Protein AF-A0A5B2W302-F1 (afdb_monomer)

Solvent-accessible surface area (backbone atoms only — not comparable to full-atom values): 13821 Å² total; per-residue (Å²): 139,86,84,89,84,84,89,88,86,90,87,86,84,90,83,90,77,84,81,78,78,81,75,81,81,75,77,77,82,76,81,75,76,74,79,78,53,68,41,64,50,62,39,47,52,30,38,32,58,54,94,89,39,56,34,22,42,33,27,83,43,50,56,84,49,41,34,32,34,31,37,32,44,41,38,44,74,44,56,30,41,38,37,44,44,84,53,99,75,22,34,38,37,42,36,34,42,80,81,84,54,86,86,29,26,35,40,45,32,43,27,40,80,73,51,49,40,30,45,35,37,39,39,55,69,62,91,65,91,74,69,71,45,75,37,49,34,34,48,66,73,70,95,71,48,54,56,48,72,43,51,26,41,36,88,69,31,38,40,37,34,41,80,62,29,45,26,43,39,38,35,42,52,73,77,53,99,87,41,62,45,92,58,79,44,77,48,39,12,19,42,47,81,72,54,95,44,34,34,40,35,30,34,39,94,49,77,89,74,74,50,45,66,47,66,29,44,46,42,60,37,82,88,59,87,48,38,45,50,31,42,38,40,95,93,46,58,26,34,49,70,128

Structure (mmCIF, N/CA/C/O backbone):
data_AF-A0A5B2W302-F1
#
_entry.id   AF-A0A5B2W302-F1
#
loop_
_atom_site.group_PDB
_atom_site.id
_atom_site.type_symbol
_atom_site.label_atom_id
_atom_site.label_alt_id
_atom_site.label_comp_id
_atom_site.label_asym_id
_atom_site.label_entity_id
_atom_site.label_seq_id
_atom_site.pdbx_PDB_ins_code
_atom_site.Cartn_x
_atom_site.Cartn_y
_atom_site.Cartn_z
_atom_site.occupancy
_atom_site.B_iso_or_equiv
_atom_site.auth_seq_id
_atom_site.auth_comp_id
_atom_site.auth_asym_id
_atom_site.auth_atom_id
_atom_site.pdbx_PDB_model_num
ATOM 1 N N . MET A 1 1 ? -92.220 29.204 9.690 1.00 44.03 1 MET A N 1
ATOM 2 C CA . MET A 1 1 ? -92.302 29.275 8.212 1.00 44.03 1 MET A CA 1
ATOM 3 C C . MET A 1 1 ? -92.542 30.721 7.873 1.00 44.03 1 MET A C 1
ATOM 5 O O . MET A 1 1 ? -93.559 31.173 8.380 1.00 44.03 1 MET A O 1
ATOM 9 N N . LYS A 1 2 ? -91.634 31.426 7.172 1.00 33.38 2 LYS A N 1
ATOM 10 C CA . LYS A 1 2 ? -91.887 32.710 6.475 1.00 33.38 2 LYS A CA 1
ATOM 11 C C . LYS A 1 2 ? -90.599 33.510 6.165 1.00 33.38 2 LYS A C 1
ATOM 13 O O . LYS A 1 2 ? -89.806 33.760 7.059 1.00 33.38 2 LYS A O 1
ATOM 18 N N . TYR A 1 3 ? -90.530 33.917 4.895 1.00 42.41 3 TYR A N 1
ATOM 19 C CA . TYR A 1 3 ? -89.977 35.133 4.272 1.00 42.41 3 TYR A CA 1
ATOM 20 C C . TYR A 1 3 ? -88.470 35.449 4.233 1.00 42.41 3 TYR A C 1
ATOM 22 O O . TYR A 1 3 ? -87.802 35.655 5.237 1.00 42.41 3 TYR A O 1
ATOM 30 N N . ALA A 1 4 ? -88.016 35.607 2.984 1.00 46.88 4 ALA A N 1
ATOM 31 C CA . ALA A 1 4 ? -86.902 36.437 2.537 1.00 46.88 4 ALA A CA 1
ATOM 32 C C . ALA A 1 4 ? -87.253 37.942 2.583 1.00 46.88 4 ALA A C 1
ATOM 34 O O . ALA A 1 4 ? -88.434 38.264 2.484 1.00 46.88 4 ALA A O 1
ATOM 35 N N . ILE A 1 5 ? -86.230 38.810 2.674 1.00 49.94 5 ILE A N 1
ATOM 36 C CA . ILE A 1 5 ? -86.076 40.212 2.182 1.00 49.94 5 ILE A CA 1
ATOM 37 C C . ILE A 1 5 ? -84.675 40.658 2.677 1.00 49.94 5 ILE A C 1
ATOM 39 O O . ILE A 1 5 ? -84.395 40.558 3.865 1.00 49.94 5 ILE A O 1
ATOM 43 N N . LEU A 1 6 ? -83.650 40.817 1.832 1.00 42.84 6 LEU A N 1
ATOM 44 C CA . LEU A 1 6 ? -83.292 41.942 0.946 1.00 42.84 6 LEU A CA 1
ATOM 45 C C . LEU A 1 6 ? -82.837 43.240 1.673 1.00 42.84 6 LEU A C 1
ATOM 47 O O . LEU A 1 6 ? -83.653 44.079 2.020 1.00 42.84 6 LEU A O 1
ATOM 51 N N . VAL A 1 7 ? -81.503 43.387 1.757 1.00 44.75 7 VAL A N 1
ATOM 52 C CA . VAL A 1 7 ? -80.680 44.562 1.375 1.00 44.75 7 VAL A CA 1
ATOM 53 C C . VAL A 1 7 ? -80.634 45.847 2.241 1.00 44.75 7 VAL A C 1
ATOM 55 O O . VAL A 1 7 ? -81.640 46.448 2.585 1.00 44.75 7 VAL A O 1
ATOM 58 N N . LEU A 1 8 ? -79.377 46.313 2.381 1.00 41.03 8 LEU A N 1
ATOM 59 C CA . LEU A 1 8 ? -78.842 47.691 2.396 1.00 41.03 8 LEU A CA 1
ATOM 60 C C . LEU A 1 8 ? -78.288 48.280 3.718 1.00 41.03 8 LEU A C 1
ATOM 62 O O . LEU A 1 8 ? -79.009 48.601 4.651 1.00 41.03 8 LEU A O 1
ATOM 66 N N . LEU A 1 9 ? -76.993 48.604 3.611 1.00 39.00 9 LEU A N 1
ATOM 67 C CA . LEU A 1 9 ? -76.346 49.894 3.891 1.00 39.00 9 LEU A CA 1
ATOM 68 C C . LEU A 1 9 ? -75.554 50.117 5.206 1.00 39.00 9 LEU A C 1
ATOM 70 O O . LEU A 1 9 ? -76.058 50.131 6.321 1.00 39.00 9 LEU A O 1
ATOM 74 N N . SER A 1 10 ? -74.270 50.370 4.940 1.00 42.06 10 SER A N 1
ATOM 75 C CA . SER A 1 10 ? -73.136 50.968 5.658 1.00 42.06 10 SER A CA 1
ATOM 76 C C . SER A 1 10 ? -73.344 51.986 6.788 1.00 42.06 10 SER A C 1
ATOM 78 O O . SER A 1 10 ? -74.147 52.902 6.657 1.00 42.06 10 SER A O 1
ATOM 80 N N . ALA A 1 11 ? -72.416 51.945 7.756 1.00 42.69 11 ALA A N 1
ATOM 81 C CA . ALA A 1 11 ? -71.530 53.033 8.238 1.00 42.69 11 ALA A CA 1
ATOM 82 C C . ALA A 1 11 ? -70.581 52.403 9.300 1.00 42.69 11 ALA A C 1
ATOM 84 O O . ALA A 1 11 ? -71.005 51.494 10.000 1.00 42.69 11 ALA A O 1
ATOM 85 N N . LEU A 1 12 ? -69.286 52.704 9.444 1.00 42.25 12 LEU A N 1
ATOM 86 C CA . LEU A 1 12 ? -68.690 53.987 9.825 1.00 42.25 12 LEU A CA 1
ATOM 87 C C . LEU A 1 12 ? -67.150 53.968 9.663 1.00 42.25 12 LEU A C 1
ATOM 89 O O . LEU A 1 12 ? -66.511 52.922 9.613 1.00 42.25 12 LEU A O 1
ATOM 93 N N . ILE A 1 13 ? -66.594 55.178 9.628 1.00 47.69 13 ILE A N 1
ATOM 94 C CA . ILE A 1 13 ? -65.198 55.579 9.414 1.00 47.69 13 ILE A CA 1
ATOM 95 C C . ILE A 1 13 ? -64.410 55.630 10.739 1.00 47.69 13 ILE A C 1
ATOM 97 O O . ILE A 1 13 ? -64.939 56.111 11.735 1.00 47.69 13 ILE A O 1
ATOM 101 N N . GLY A 1 14 ? -63.109 55.301 10.684 1.00 40.34 14 GLY A N 1
ATOM 102 C CA . GLY A 1 14 ? -62.053 56.088 11.346 1.00 40.34 14 GLY A CA 1
ATOM 103 C C . GLY A 1 14 ? -61.325 55.478 12.552 1.00 40.34 14 GLY A C 1
ATOM 104 O O . GLY A 1 14 ? -61.892 55.398 13.631 1.00 40.34 14 GLY A O 1
ATOM 105 N N . ALA A 1 15 ? -60.034 55.160 12.375 1.00 45.31 15 ALA A N 1
ATOM 106 C CA . ALA A 1 15 ? -58.896 55.541 13.239 1.00 45.31 15 ALA A CA 1
ATOM 107 C C . ALA A 1 15 ? -57.658 54.703 12.861 1.00 45.31 15 ALA A C 1
ATOM 109 O O . ALA A 1 15 ? -57.684 53.477 12.916 1.00 45.31 15 ALA A O 1
ATOM 110 N N . GLY A 1 16 ? -56.582 55.368 12.434 1.00 42.84 16 GLY A N 1
ATOM 111 C CA . GLY A 1 16 ? -55.321 54.725 12.071 1.00 42.84 16 GLY A CA 1
ATOM 112 C C . GLY A 1 16 ? -54.489 54.299 13.281 1.00 42.84 16 GLY A C 1
ATOM 113 O O . GLY A 1 16 ? -54.580 54.902 14.344 1.00 42.84 16 GLY A O 1
ATOM 114 N N . CYS A 1 17 ? -53.624 53.305 13.075 1.00 37.72 17 CYS A N 1
ATOM 115 C CA . CYS A 1 17 ? -52.423 53.093 13.875 1.00 37.72 17 CYS A CA 1
ATOM 116 C C . CYS A 1 17 ? -51.342 52.423 13.016 1.00 37.72 17 CYS A C 1
ATOM 118 O O . CYS A 1 17 ? -51.578 51.415 12.356 1.00 37.72 17 CYS A O 1
ATOM 120 N N . PHE A 1 18 ? -50.179 53.065 13.022 1.00 42.34 18 PHE A N 1
ATOM 121 C CA . PHE A 1 18 ? -48.863 52.664 12.538 1.00 42.34 18 PHE A CA 1
ATOM 122 C C . PHE A 1 18 ? -48.648 51.155 12.327 1.00 42.34 18 PHE A C 1
ATOM 124 O O . PHE A 1 18 ? -48.718 50.368 13.269 1.00 42.34 18 PHE A O 1
ATOM 131 N N . LEU A 1 19 ? -48.281 50.769 11.101 1.00 48.78 19 LEU A N 1
ATOM 132 C CA . LEU A 1 19 ? -47.674 49.465 10.837 1.00 48.78 19 LEU A CA 1
ATOM 133 C C . LEU A 1 19 ? -46.239 49.470 11.392 1.00 48.78 19 LEU A C 1
ATOM 135 O O . LEU A 1 19 ? -45.451 50.333 10.992 1.00 48.78 19 LEU A O 1
ATOM 139 N N . PRO A 1 20 ? -45.853 48.539 12.280 1.00 53.25 20 PRO A N 1
ATOM 140 C CA . PRO A 1 20 ? -44.448 48.338 12.587 1.00 53.25 20 PRO A CA 1
ATOM 141 C C . PRO A 1 20 ? -43.734 47.774 11.353 1.00 53.25 20 PRO A C 1
ATOM 143 O O . PRO A 1 20 ? -44.253 46.897 10.660 1.00 53.25 20 PRO A O 1
ATOM 146 N N . ALA A 1 21 ? -42.536 48.292 11.082 1.00 58.28 21 ALA A N 1
ATOM 147 C CA . ALA A 1 21 ? -41.656 47.792 10.036 1.00 58.28 21 ALA A CA 1
ATOM 148 C C . ALA A 1 21 ? -41.452 46.275 10.186 1.00 58.28 21 ALA A C 1
ATOM 150 O O . ALA A 1 21 ? -41.188 45.780 11.286 1.00 58.28 21 ALA A O 1
ATOM 151 N N . ALA A 1 22 ? -41.576 45.543 9.077 1.00 52.69 22 ALA A N 1
ATOM 152 C CA . ALA A 1 22 ? -41.269 44.123 9.030 1.00 52.69 22 ALA A CA 1
ATOM 153 C C . ALA A 1 22 ? -39.829 43.903 9.517 1.00 52.69 22 ALA A C 1
ATOM 155 O O . ALA A 1 22 ? -38.888 44.498 8.990 1.00 52.69 22 ALA A O 1
ATOM 156 N N . LYS A 1 23 ? -39.658 43.060 10.541 1.00 49.09 23 LYS A N 1
ATOM 157 C CA . LYS A 1 23 ? -38.328 42.603 10.949 1.00 49.09 23 LYS A CA 1
ATOM 158 C C . LYS A 1 23 ? -37.694 41.875 9.757 1.00 49.09 23 LYS A C 1
ATOM 160 O O . LYS A 1 23 ? -38.383 41.060 9.141 1.00 49.09 23 LYS A O 1
ATOM 165 N N . PRO A 1 24 ? -36.419 42.133 9.426 1.00 45.84 24 PRO A N 1
ATOM 166 C CA . PRO A 1 24 ? -35.740 41.350 8.408 1.00 45.84 24 PRO A CA 1
ATOM 167 C C . PRO A 1 24 ? -35.743 39.884 8.848 1.00 45.84 24 PRO A C 1
ATOM 169 O O . PRO A 1 24 ? -35.305 39.557 9.953 1.00 45.84 24 PRO A O 1
ATOM 172 N N . ASN A 1 25 ? -36.272 39.012 7.988 1.00 49.44 25 ASN A N 1
ATOM 173 C CA . ASN A 1 25 ? -36.066 37.576 8.099 1.00 49.44 25 ASN A CA 1
ATOM 174 C C . ASN A 1 25 ? -34.565 37.340 7.929 1.00 49.44 25 ASN A C 1
ATOM 176 O O . ASN A 1 25 ? -34.050 37.327 6.813 1.00 49.44 25 ASN A O 1
ATOM 180 N N . VAL A 1 26 ? -33.857 37.189 9.044 1.00 47.44 26 VAL A N 1
ATOM 181 C CA . VAL A 1 26 ? -32.543 36.561 9.027 1.00 47.44 26 VAL A CA 1
ATOM 182 C C . VAL A 1 26 ? -32.824 35.097 8.731 1.00 47.44 26 VAL A C 1
ATOM 184 O O . VAL A 1 26 ? -33.283 34.358 9.601 1.00 47.44 26 VAL A O 1
ATOM 187 N N . ALA A 1 27 ? -32.645 34.707 7.470 1.00 50.47 27 ALA A N 1
ATOM 188 C CA . ALA A 1 27 ? -32.574 33.309 7.098 1.00 50.47 27 ALA A CA 1
ATOM 189 C C . ALA A 1 27 ? -31.442 32.697 7.929 1.00 50.47 27 ALA A C 1
ATOM 191 O O . ALA A 1 27 ? -30.270 33.003 7.718 1.00 50.47 27 ALA A O 1
ATOM 192 N N . ALA A 1 28 ? -31.808 31.913 8.941 1.00 47.47 28 ALA A N 1
ATOM 193 C CA . ALA A 1 28 ? -30.863 31.070 9.638 1.00 47.47 28 ALA A CA 1
ATOM 194 C C . ALA A 1 28 ? -30.402 30.027 8.622 1.00 47.47 28 ALA A C 1
ATOM 196 O O . ALA A 1 28 ? -31.138 29.091 8.311 1.00 47.47 28 ALA A O 1
ATOM 197 N N . ASP A 1 29 ? -29.212 30.239 8.073 1.00 51.31 29 ASP A N 1
ATOM 198 C CA . ASP A 1 29 ? -28.507 29.252 7.273 1.00 51.31 29 ASP A CA 1
ATOM 199 C C . ASP A 1 29 ? -28.123 28.098 8.207 1.00 51.31 29 ASP A C 1
ATOM 201 O O . ASP A 1 29 ? -27.087 28.097 8.868 1.00 51.31 29 ASP A O 1
ATOM 205 N N . SER A 1 30 ? -29.063 27.175 8.396 1.00 51.06 30 SER A N 1
ATOM 206 C CA . SER A 1 30 ? -28.857 25.958 9.168 1.00 51.06 30 SER A CA 1
ATOM 207 C C . SER A 1 30 ? -28.349 24.892 8.214 1.00 51.06 30 SER A C 1
ATOM 209 O O . SER A 1 30 ? -29.088 24.000 7.799 1.00 51.06 30 SER A O 1
ATOM 211 N N . THR A 1 31 ? -27.066 24.973 7.878 1.00 52.09 31 THR A N 1
ATOM 212 C CA . THR A 1 31 ? -26.309 23.819 7.395 1.00 52.09 31 THR A CA 1
ATOM 213 C C . THR A 1 31 ? -26.142 22.849 8.565 1.00 52.09 31 THR A C 1
ATOM 215 O O . THR A 1 31 ? -25.120 22.799 9.244 1.00 52.09 31 THR A O 1
ATOM 218 N N . ILE A 1 32 ? -27.200 22.087 8.853 1.00 51.78 32 ILE A N 1
ATOM 219 C CA . ILE A 1 32 ? -27.126 20.951 9.771 1.00 51.78 32 ILE A CA 1
ATOM 220 C C . ILE A 1 32 ? -26.252 19.903 9.079 1.00 51.78 32 ILE A C 1
ATOM 222 O O . ILE A 1 32 ? -26.725 19.122 8.253 1.00 51.78 32 ILE A O 1
ATOM 226 N N . VAL A 1 33 ? -24.956 19.914 9.389 1.00 61.38 33 VAL A N 1
ATOM 227 C CA . VAL A 1 33 ? -24.046 18.828 9.027 1.00 61.38 33 VAL A CA 1
ATOM 228 C C . VAL A 1 33 ? -24.495 17.612 9.826 1.00 61.38 33 VAL A C 1
ATOM 230 O O . VAL A 1 33 ? -24.337 17.553 11.045 1.00 61.38 33 VAL A O 1
ATOM 233 N N . THR A 1 34 ? -25.126 16.661 9.143 1.00 68.44 34 THR A N 1
ATOM 234 C CA . THR A 1 34 ? -25.487 15.384 9.759 1.00 68.44 34 THR A CA 1
ATOM 235 C C . THR A 1 34 ? -24.184 14.641 10.054 1.00 68.44 34 THR A C 1
ATOM 237 O O . THR A 1 34 ? -23.362 14.516 9.143 1.00 68.44 34 THR A O 1
ATOM 240 N N . PRO A 1 35 ? -23.944 14.180 11.295 1.00 79.81 35 PRO A N 1
ATOM 241 C CA . PRO A 1 35 ? -22.719 13.460 11.610 1.00 79.81 35 PRO A CA 1
ATOM 242 C C . PRO A 1 35 ? -22.637 12.190 10.759 1.00 79.81 35 PRO A C 1
ATOM 244 O O . PRO A 1 35 ? -23.600 11.427 10.672 1.00 79.81 35 PRO A O 1
ATOM 247 N N . VAL A 1 36 ? -21.483 11.978 10.124 1.00 83.38 36 VAL A N 1
ATOM 248 C CA . VAL A 1 36 ? -21.201 10.758 9.359 1.00 83.38 36 VAL A CA 1
ATOM 249 C C . VAL A 1 36 ? -21.321 9.558 10.311 1.00 83.38 36 VAL A C 1
ATOM 251 O O . VAL A 1 36 ? -20.734 9.613 11.395 1.00 83.38 36 VAL A O 1
ATOM 254 N N . PRO A 1 37 ? -22.058 8.485 9.967 1.00 90.81 37 PRO A N 1
ATOM 255 C CA . PRO A 1 37 ? -22.132 7.289 10.804 1.00 90.81 37 PRO A CA 1
ATOM 256 C C . PRO A 1 37 ? -20.742 6.709 11.080 1.00 90.81 37 PRO A C 1
ATOM 258 O O . PRO A 1 37 ? -19.871 6.746 10.211 1.00 90.81 37 PRO A O 1
ATOM 261 N N . VAL A 1 38 ? -20.527 6.157 12.276 1.00 91.56 38 VAL A N 1
ATOM 262 C CA . VAL A 1 38 ? -19.230 5.580 12.687 1.00 91.56 38 VAL A CA 1
ATOM 263 C C . VAL A 1 38 ? -18.751 4.528 11.689 1.00 91.56 38 VAL A C 1
ATOM 265 O O . VAL A 1 38 ? -17.568 4.474 11.361 1.00 91.56 38 VAL A O 1
ATOM 268 N N . GLU A 1 39 ? -19.673 3.719 11.176 1.00 93.12 39 GLU A N 1
ATOM 269 C CA . GLU A 1 39 ? -19.405 2.685 10.184 1.00 93.12 39 GLU A CA 1
ATOM 270 C C . GLU A 1 39 ? -18.813 3.266 8.898 1.00 93.12 39 GLU A C 1
ATOM 272 O O . GLU A 1 39 ? -17.899 2.683 8.323 1.00 93.12 39 GLU A O 1
ATOM 277 N N . GLU A 1 40 ? -19.297 4.428 8.459 1.00 94.44 40 GLU A N 1
ATOM 278 C CA . GLU A 1 40 ? -18.751 5.112 7.287 1.00 94.44 40 GLU A CA 1
ATOM 279 C C . GLU A 1 40 ? -17.408 5.783 7.597 1.00 94.44 40 GLU A C 1
ATOM 281 O O . GLU A 1 40 ? -16.517 5.782 6.752 1.00 94.44 40 GLU A O 1
ATOM 286 N N . GLN A 1 41 ? -17.209 6.290 8.820 1.00 94.25 41 GLN A N 1
ATOM 287 C CA . GLN A 1 41 ? -15.919 6.858 9.237 1.00 94.25 41 GLN A CA 1
ATOM 288 C C . GLN A 1 41 ? -14.802 5.801 9.293 1.00 94.25 41 GLN A C 1
ATOM 290 O O . GLN A 1 41 ? -13.664 6.082 8.903 1.00 94.25 41 GLN A O 1
ATOM 295 N N . ALA A 1 42 ? -15.135 4.585 9.741 1.00 95.56 42 ALA A N 1
ATOM 296 C CA . ALA A 1 42 ? -14.207 3.462 9.866 1.00 95.56 42 ALA A CA 1
ATOM 297 C C . ALA A 1 42 ? -13.756 2.872 8.519 1.00 95.56 42 ALA A C 1
ATOM 299 O O . ALA A 1 42 ? -12.767 2.139 8.473 1.00 95.56 42 ALA A O 1
ATOM 300 N N . LYS A 1 43 ? -14.479 3.149 7.425 1.00 96.56 43 LYS A N 1
ATOM 301 C CA . LYS A 1 43 ? -14.094 2.702 6.083 1.00 96.56 43 LYS A CA 1
ATOM 302 C C . LYS A 1 43 ? -12.957 3.548 5.523 1.00 96.56 43 LYS A C 1
ATOM 304 O O . LYS A 1 43 ? -12.882 4.760 5.734 1.00 96.56 43 LYS A O 1
ATOM 309 N N . GLY A 1 44 ? -12.107 2.912 4.732 1.00 95.56 44 GLY A N 1
ATOM 310 C CA . GLY A 1 44 ? -10.986 3.537 4.041 1.00 95.56 44 GLY A CA 1
ATOM 311 C C . GLY A 1 44 ? -9.723 2.693 4.114 1.00 95.56 44 GLY A C 1
ATOM 312 O O . GLY A 1 44 ? -9.708 1.616 4.711 1.00 95.56 44 GLY A O 1
ATOM 313 N N . THR A 1 45 ? -8.667 3.196 3.487 1.00 96.69 45 THR A N 1
ATOM 314 C CA . THR A 1 45 ? -7.340 2.584 3.515 1.00 96.69 45 THR A CA 1
ATOM 315 C C . THR A 1 45 ? -6.492 3.252 4.586 1.00 96.69 45 THR A C 1
ATOM 317 O O . THR A 1 45 ? -6.485 4.471 4.711 1.00 96.69 45 THR A O 1
ATOM 320 N N . TYR A 1 46 ? -5.770 2.450 5.354 1.00 97.56 46 TYR A N 1
ATOM 321 C CA . TYR A 1 46 ? -4.860 2.882 6.405 1.00 97.56 46 TYR A CA 1
ATOM 322 C C . TYR A 1 46 ? -3.470 2.356 6.094 1.00 97.56 46 TYR A C 1
ATOM 324 O O . TYR A 1 46 ? -3.331 1.178 5.775 1.00 97.56 46 TYR A O 1
ATOM 332 N N . THR A 1 47 ? -2.442 3.191 6.205 1.00 97.25 47 THR A N 1
ATOM 333 C CA . THR A 1 47 ? -1.075 2.803 5.847 1.00 97.25 47 THR A CA 1
ATOM 334 C C . THR A 1 47 ? -0.061 3.120 6.940 1.00 97.25 47 THR A C 1
ATOM 336 O O . THR A 1 47 ? -0.243 4.034 7.751 1.00 97.25 47 THR A O 1
ATOM 339 N N . GLY A 1 48 ? 1.012 2.335 6.978 1.00 96.69 48 GLY A N 1
ATOM 340 C CA . GLY A 1 48 ? 2.098 2.460 7.942 1.00 96.69 48 GLY A CA 1
ATOM 341 C C . GLY A 1 48 ? 3.294 1.578 7.600 1.00 96.69 48 GLY A C 1
ATOM 342 O O . GLY A 1 48 ? 3.260 0.808 6.641 1.00 96.69 48 GLY A O 1
ATOM 343 N N . ASP A 1 49 ? 4.360 1.691 8.392 1.00 96.06 49 ASP A N 1
ATOM 344 C CA . ASP A 1 49 ? 5.503 0.777 8.308 1.00 96.06 49 ASP A CA 1
ATOM 345 C C . ASP A 1 49 ? 5.209 -0.511 9.083 1.00 96.06 49 ASP A C 1
ATOM 347 O O . ASP A 1 49 ? 4.894 -0.479 10.275 1.00 96.06 49 ASP A O 1
ATOM 351 N N . PHE A 1 50 ? 5.339 -1.647 8.406 1.00 95.62 50 PHE A N 1
ATOM 352 C CA . PHE A 1 50 ? 5.227 -2.972 8.990 1.00 95.62 50 PHE A CA 1
ATOM 353 C C . PHE A 1 50 ? 6.528 -3.743 8.793 1.00 95.62 50 PHE A C 1
ATOM 355 O O . PHE A 1 50 ? 6.753 -4.411 7.780 1.00 95.62 50 PHE A O 1
ATOM 362 N N . ALA A 1 51 ? 7.395 -3.656 9.802 1.00 91.75 51 ALA A N 1
ATOM 363 C CA . ALA A 1 51 ? 8.695 -4.319 9.815 1.00 91.75 51 ALA A CA 1
ATOM 364 C C . ALA A 1 51 ? 9.583 -3.935 8.611 1.00 91.75 51 ALA A C 1
ATOM 366 O O . ALA A 1 51 ? 10.219 -4.804 8.004 1.00 91.75 51 ALA A O 1
ATOM 367 N N . GLY A 1 52 ? 9.633 -2.636 8.294 1.00 92.06 52 GLY A N 1
ATOM 368 C CA . GLY A 1 52 ? 10.511 -2.056 7.275 1.00 92.06 52 GLY A CA 1
ATOM 369 C C . GLY A 1 52 ? 9.955 -2.060 5.850 1.00 92.06 52 GLY A C 1
ATOM 370 O O . GLY A 1 52 ? 10.712 -1.804 4.920 1.00 92.06 52 GLY A O 1
ATOM 371 N N . ALA A 1 53 ? 8.677 -2.389 5.667 1.00 94.38 53 ALA A N 1
ATOM 372 C CA . ALA A 1 53 ? 7.975 -2.311 4.388 1.00 94.38 53 ALA A CA 1
ATOM 373 C C . ALA A 1 53 ? 6.551 -1.784 4.624 1.00 94.38 53 ALA A C 1
ATOM 375 O O . ALA A 1 53 ? 5.998 -2.016 5.705 1.00 94.38 53 ALA A O 1
ATOM 376 N N . PRO A 1 54 ? 5.931 -1.094 3.654 1.00 96.12 54 PRO A N 1
ATOM 377 C CA . PRO A 1 54 ? 4.597 -0.562 3.843 1.00 96.12 54 PRO A CA 1
ATOM 378 C C . PRO A 1 54 ? 3.572 -1.695 3.993 1.00 96.12 54 PRO A C 1
ATOM 380 O O . PRO A 1 54 ? 3.671 -2.757 3.365 1.00 96.12 54 PRO A O 1
ATOM 383 N N . ILE A 1 55 ? 2.583 -1.460 4.847 1.00 97.44 55 ILE A N 1
ATOM 384 C CA . ILE A 1 55 ? 1.337 -2.222 4.897 1.00 97.44 55 ILE A CA 1
ATOM 385 C C . ILE A 1 55 ? 0.185 -1.272 4.621 1.00 97.44 55 ILE A C 1
ATOM 387 O O . ILE A 1 55 ? 0.196 -0.123 5.068 1.00 97.44 55 ILE A O 1
ATOM 391 N N . TYR A 1 56 ? -0.813 -1.773 3.912 1.00 97.69 56 TYR A N 1
ATOM 392 C CA . TYR A 1 56 ? -2.075 -1.092 3.690 1.00 97.69 56 TYR A CA 1
ATOM 393 C C . TYR A 1 56 ? -3.183 -1.977 4.233 1.00 97.69 56 TYR A C 1
ATOM 395 O O . TYR A 1 56 ? -3.215 -3.158 3.918 1.00 97.69 56 TYR A O 1
ATOM 403 N N . ILE A 1 57 ? -4.063 -1.430 5.064 1.00 98.25 57 ILE A N 1
ATOM 404 C CA . ILE A 1 57 ? -5.251 -2.110 5.581 1.00 98.25 57 ILE A CA 1
ATOM 405 C C . ILE A 1 57 ? -6.461 -1.339 5.073 1.00 98.25 57 ILE A C 1
ATOM 407 O O . ILE A 1 57 ? -6.687 -0.203 5.483 1.00 98.25 57 ILE A O 1
ATOM 411 N N . THR A 1 58 ? -7.240 -1.950 4.191 1.00 98.19 58 THR A N 1
ATOM 412 C CA . THR A 1 58 ? -8.447 -1.357 3.619 1.00 98.19 58 THR A CA 1
ATOM 413 C C . THR A 1 58 ? -9.677 -1.952 4.277 1.00 98.19 58 THR A C 1
ATOM 415 O O . THR A 1 58 ? -9.940 -3.146 4.154 1.00 98.19 58 THR A O 1
ATOM 418 N N . ILE A 1 59 ? -10.466 -1.108 4.938 1.00 98.19 59 ILE A N 1
ATOM 419 C CA . ILE A 1 59 ? -11.788 -1.446 5.466 1.00 98.19 59 ILE A CA 1
ATOM 420 C C . ILE A 1 59 ? -12.826 -0.978 4.450 1.00 98.19 59 ILE A C 1
ATOM 422 O O . ILE A 1 59 ? -13.037 0.220 4.271 1.00 98.19 59 ILE A O 1
ATOM 426 N N . ASN A 1 60 ? -13.473 -1.918 3.766 1.00 97.31 60 ASN A N 1
ATOM 427 C CA . ASN A 1 60 ? -14.499 -1.619 2.760 1.00 97.31 60 ASN A CA 1
ATOM 428 C C . ASN A 1 60 ? -15.917 -1.976 3.231 1.00 97.31 60 ASN A C 1
ATOM 430 O O . ASN A 1 60 ? -16.896 -1.628 2.571 1.00 97.31 60 ASN A O 1
ATOM 434 N N . TYR A 1 61 ? -16.041 -2.622 4.393 1.00 97.88 61 TYR A N 1
ATOM 435 C CA . TYR A 1 61 ? -17.314 -2.942 5.019 1.00 97.88 61 TYR A CA 1
ATOM 436 C C . TYR A 1 61 ? -17.247 -2.746 6.535 1.00 97.88 61 TYR A C 1
ATOM 438 O O . TYR A 1 61 ? -16.340 -3.244 7.201 1.00 97.88 61 TYR A O 1
ATOM 446 N N . ALA A 1 62 ? -18.254 -2.066 7.076 1.00 97.19 62 ALA A N 1
ATOM 447 C CA . ALA A 1 62 ? -18.491 -1.921 8.504 1.00 97.19 62 ALA A CA 1
ATOM 448 C C . ALA A 1 62 ? -20.003 -1.855 8.751 1.00 97.19 62 ALA A C 1
ATOM 450 O O . ALA A 1 62 ? -20.721 -1.176 8.015 1.00 97.19 62 ALA A O 1
ATOM 451 N N . ASN A 1 63 ? -20.487 -2.581 9.757 1.00 93.94 63 ASN A N 1
ATOM 452 C CA . ASN A 1 63 ? -21.887 -2.570 10.176 1.00 93.94 63 ASN A CA 1
ATOM 453 C C . ASN A 1 63 ? -21.975 -2.863 11.678 1.00 93.94 63 ASN A C 1
ATOM 455 O O . ASN A 1 63 ? -21.822 -4.018 12.098 1.00 93.94 63 ASN A O 1
ATOM 459 N N . GLY A 1 64 ? -22.188 -1.818 12.481 1.00 88.56 64 GLY A N 1
ATOM 460 C CA . GLY A 1 64 ? -22.195 -1.897 13.936 1.00 88.56 64 GLY A CA 1
ATOM 461 C C . GLY A 1 64 ? -20.900 -2.506 14.474 1.00 88.56 64 GLY A C 1
ATOM 462 O O . GLY A 1 64 ? -19.857 -1.861 14.516 1.00 88.56 64 GLY A O 1
ATOM 463 N N . GLN A 1 65 ? -20.968 -3.774 14.886 1.00 93.06 65 GLN A N 1
ATOM 464 C CA . GLN A 1 65 ? -19.840 -4.493 15.483 1.00 93.06 65 GLN A CA 1
ATOM 465 C C . GLN A 1 65 ? -18.970 -5.249 14.481 1.00 93.06 65 GLN A C 1
ATOM 467 O O . GLN A 1 65 ? -17.898 -5.697 14.872 1.00 93.06 65 GLN A O 1
ATOM 472 N N . HIS A 1 66 ? -19.399 -5.434 13.232 1.00 97.50 66 HIS A N 1
ATOM 473 C CA . HIS A 1 66 ? -18.679 -6.253 12.255 1.00 97.50 66 HIS A CA 1
ATOM 474 C C . HIS A 1 66 ? -17.938 -5.393 11.242 1.00 97.50 66 HIS A C 1
ATOM 476 O O . HIS A 1 66 ? -18.493 -4.424 10.728 1.00 97.50 66 HIS A O 1
ATOM 482 N N . VAL A 1 67 ? -16.712 -5.793 10.912 1.00 98.06 67 VAL A N 1
ATOM 483 C CA . VAL A 1 67 ? -15.892 -5.150 9.879 1.00 98.06 67 VAL A CA 1
ATOM 484 C C . VAL A 1 67 ? -15.274 -6.192 8.958 1.00 98.06 67 VAL A C 1
ATOM 486 O O . VAL A 1 67 ? -14.969 -7.312 9.380 1.00 98.06 67 VAL A O 1
ATOM 489 N N . ALA A 1 68 ? -15.095 -5.821 7.697 1.00 98.38 68 ALA A N 1
ATOM 490 C CA . ALA A 1 68 ? -14.386 -6.621 6.714 1.00 98.38 68 ALA A CA 1
ATOM 491 C C . ALA A 1 68 ? -13.606 -5.727 5.748 1.00 98.38 68 ALA A C 1
ATOM 493 O O . ALA A 1 68 ? -13.861 -4.525 5.613 1.00 98.38 68 ALA A O 1
ATOM 494 N N . GLY A 1 69 ? -12.616 -6.335 5.113 1.00 98.31 69 GLY A N 1
ATOM 495 C CA . GLY A 1 69 ? -11.631 -5.616 4.335 1.00 98.31 69 GLY A CA 1
ATOM 496 C C . GLY A 1 69 ? -10.556 -6.536 3.791 1.00 98.31 69 GLY A C 1
ATOM 497 O O . GLY A 1 69 ? -10.783 -7.731 3.586 1.00 98.31 69 GLY A O 1
ATOM 498 N N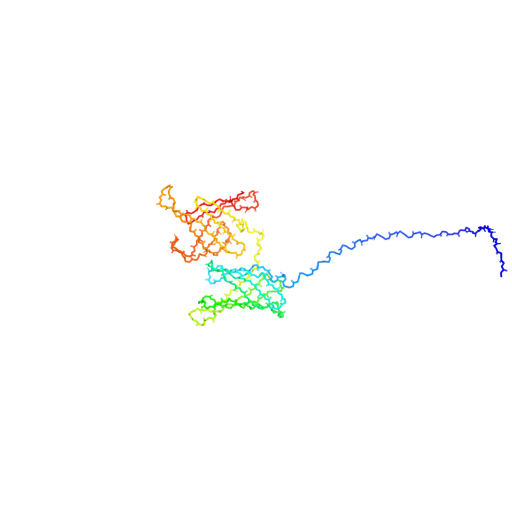 . TYR A 1 70 ? -9.378 -5.976 3.574 1.00 98.06 70 TYR A N 1
ATOM 499 C CA . TYR A 1 70 ? -8.180 -6.713 3.203 1.00 98.06 70 TYR A CA 1
ATOM 500 C C . TYR A 1 70 ? -6.931 -5.918 3.577 1.00 98.06 70 TYR A C 1
ATOM 502 O O . TYR A 1 70 ? -7.000 -4.697 3.713 1.00 98.06 70 TYR A O 1
ATOM 510 N N . ASP A 1 71 ? -5.799 -6.594 3.724 1.00 97.69 71 ASP A N 1
ATOM 511 C CA . ASP A 1 71 ? -4.489 -5.955 3.734 1.00 97.69 71 ASP A CA 1
ATOM 512 C C . ASP A 1 71 ? -3.721 -6.220 2.439 1.00 97.69 71 ASP A C 1
ATOM 514 O O . ASP A 1 71 ? -3.990 -7.182 1.711 1.00 97.69 71 ASP A O 1
ATOM 518 N N . ILE A 1 72 ? -2.767 -5.334 2.168 1.00 96.88 72 ILE A N 1
ATOM 519 C CA . ILE A 1 72 ? -1.728 -5.477 1.158 1.00 96.88 72 ILE A CA 1
ATOM 520 C C . ILE A 1 72 ? -0.372 -5.279 1.836 1.00 96.88 72 ILE A C 1
ATOM 522 O O . ILE A 1 72 ? -0.087 -4.219 2.401 1.00 96.88 72 ILE A O 1
ATOM 526 N N . HIS A 1 73 ? 0.485 -6.294 1.740 1.00 95.44 73 HIS A N 1
ATOM 527 C CA . HIS A 1 73 ? 1.862 -6.243 2.220 1.00 95.44 73 HIS A CA 1
ATOM 528 C C . HIS A 1 73 ? 2.789 -7.070 1.322 1.00 95.44 73 HIS A C 1
ATOM 530 O O . HIS A 1 73 ? 2.566 -8.263 1.098 1.00 95.44 73 HIS A O 1
ATOM 536 N N . LYS A 1 74 ? 3.861 -6.444 0.817 1.00 93.50 74 LYS A N 1
ATOM 537 C CA . LYS A 1 74 ? 4.844 -7.051 -0.105 1.00 93.50 74 LYS A CA 1
ATOM 538 C C . LYS A 1 74 ? 4.187 -7.712 -1.327 1.00 93.50 74 LYS A C 1
ATOM 540 O O . LYS A 1 74 ? 4.530 -8.830 -1.713 1.00 93.50 74 LYS A O 1
ATOM 545 N N . GLY A 1 75 ? 3.177 -7.038 -1.881 1.00 92.12 75 GLY A N 1
ATOM 546 C CA . GLY A 1 75 ? 2.386 -7.484 -3.030 1.00 92.12 75 GLY A CA 1
ATOM 547 C C . GLY A 1 75 ? 1.433 -8.647 -2.758 1.00 92.12 75 GLY A C 1
ATOM 548 O O . GLY A 1 75 ? 0.798 -9.141 -3.690 1.00 92.12 75 GLY A O 1
ATOM 549 N N . LEU A 1 76 ? 1.329 -9.132 -1.519 1.00 92.56 76 LEU A N 1
ATOM 550 C CA . LEU A 1 76 ? 0.329 -10.123 -1.131 1.00 92.56 76 LEU A CA 1
ATOM 551 C C . LEU A 1 76 ? -0.906 -9.403 -0.610 1.00 92.56 76 LEU A C 1
ATOM 553 O O . LEU A 1 76 ? -0.788 -8.545 0.258 1.00 92.56 76 LEU A O 1
ATOM 557 N N . ARG A 1 77 ? -2.074 -9.793 -1.123 1.00 94.31 77 ARG A N 1
ATOM 558 C CA . ARG A 1 77 ? -3.371 -9.337 -0.632 1.00 94.31 77 ARG A CA 1
ATOM 559 C C . ARG A 1 77 ? -4.031 -10.439 0.183 1.00 94.31 77 ARG A C 1
ATOM 561 O O . ARG A 1 77 ? -4.155 -11.560 -0.318 1.00 94.31 77 ARG A O 1
ATOM 568 N N . ARG A 1 78 ? -4.499 -10.120 1.388 1.00 95.12 78 ARG A N 1
ATOM 569 C CA . ARG A 1 78 ? -5.216 -11.058 2.262 1.00 95.12 78 ARG A CA 1
ATOM 570 C C . ARG A 1 78 ? -6.520 -10.452 2.742 1.00 95.12 78 ARG A C 1
ATOM 572 O O . ARG A 1 78 ? -6.583 -9.286 3.096 1.00 95.12 78 ARG A O 1
ATOM 579 N N . ASN A 1 79 ? -7.592 -11.240 2.707 1.00 97.19 79 ASN A N 1
ATOM 580 C CA . ASN A 1 79 ? -8.890 -10.777 3.189 1.00 97.19 79 ASN A CA 1
ATOM 581 C C . ASN A 1 79 ? -8.869 -10.655 4.712 1.00 97.19 79 ASN A C 1
ATOM 583 O O . ASN A 1 79 ? -8.279 -11.483 5.397 1.00 97.19 79 ASN A O 1
ATOM 587 N N . LEU A 1 80 ? -9.590 -9.674 5.238 1.00 98.12 80 LEU A N 1
ATOM 588 C CA . LEU A 1 80 ? -9.724 -9.429 6.664 1.00 98.12 80 LEU A CA 1
ATOM 589 C C . LEU A 1 80 ? -11.191 -9.480 7.064 1.00 98.12 80 LEU A C 1
ATOM 591 O O . LEU A 1 80 ? -12.072 -8.972 6.368 1.00 98.12 80 LEU A O 1
ATOM 595 N N . HIS A 1 81 ? -11.442 -10.061 8.227 1.00 97.69 81 HIS A N 1
ATOM 596 C CA . HIS A 1 81 ? -12.734 -10.010 8.898 1.00 97.69 81 HIS A CA 1
ATOM 597 C C . HIS A 1 81 ? -12.513 -9.783 10.386 1.00 97.69 81 HIS A C 1
ATOM 599 O O . HIS A 1 81 ? -11.468 -10.152 10.930 1.00 97.69 81 HIS A O 1
ATOM 605 N N . GLY A 1 82 ? -13.485 -9.171 11.052 1.00 98.00 82 GLY A N 1
ATOM 606 C CA . GLY A 1 82 ? -13.274 -8.799 12.433 1.00 98.00 82 GLY A CA 1
ATOM 607 C C . GLY A 1 82 ? -14.409 -8.051 13.095 1.00 98.00 82 GLY A C 1
ATOM 608 O O . GLY A 1 82 ? -15.559 -8.073 12.644 1.00 98.00 82 GLY A O 1
ATOM 609 N N . THR A 1 83 ? -14.052 -7.385 14.189 1.00 98.19 83 THR A N 1
ATOM 610 C CA . THR A 1 83 ? -14.990 -6.622 15.008 1.00 98.19 83 THR A CA 1
ATOM 611 C C . THR A 1 83 ? -14.499 -5.223 15.336 1.00 98.19 83 THR A C 1
ATOM 613 O O . THR A 1 83 ? -13.299 -5.030 15.526 1.00 98.19 83 THR A O 1
ATOM 616 N N . LEU A 1 84 ? -15.439 -4.293 15.488 1.00 97.75 84 LEU A N 1
ATOM 617 C CA . LEU A 1 84 ? -15.229 -2.916 15.930 1.00 97.75 84 LEU A CA 1
ATOM 618 C C . LEU A 1 84 ? -15.923 -2.688 17.280 1.00 97.75 84 LEU A C 1
ATOM 620 O O . LEU A 1 84 ? -17.079 -3.074 17.463 1.00 97.75 84 LEU A O 1
ATOM 624 N N . GLN A 1 85 ? -15.220 -2.079 18.233 1.00 97.00 85 GLN A N 1
ATOM 625 C CA . GLN A 1 85 ? -15.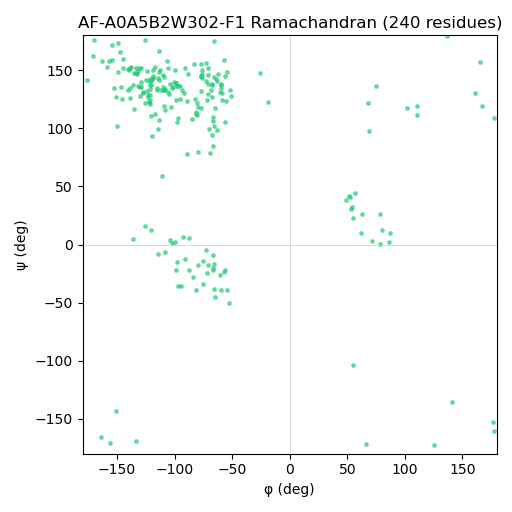733 -1.800 19.575 1.00 97.00 85 GLN A CA 1
ATOM 626 C C . GLN A 1 85 ? -15.355 -0.387 20.022 1.00 97.00 85 GLN A C 1
ATOM 628 O O . GLN A 1 85 ? -14.224 0.058 19.835 1.00 97.00 85 GLN A O 1
ATOM 633 N N . GLN A 1 86 ? -16.305 0.321 20.632 1.00 95.88 86 GLN A N 1
ATOM 634 C CA . GLN A 1 86 ? -16.047 1.636 21.212 1.00 95.88 86 GLN A CA 1
ATOM 635 C C . GLN A 1 86 ? -15.287 1.495 22.534 1.00 95.88 86 GLN A C 1
ATOM 637 O O . GLN A 1 86 ? -15.557 0.601 23.337 1.00 95.88 86 GLN A O 1
ATOM 642 N N . THR A 1 87 ? -14.368 2.420 22.787 1.00 95.19 87 THR A N 1
ATOM 643 C CA . THR A 1 87 ? -13.645 2.552 24.055 1.00 95.19 87 THR A CA 1
ATOM 644 C C . THR A 1 87 ? -13.791 3.971 24.603 1.00 95.19 87 THR A C 1
ATOM 646 O O . THR A 1 87 ? -14.355 4.846 23.948 1.00 95.19 87 THR A O 1
ATOM 649 N N . ALA A 1 88 ? -13.250 4.232 25.796 1.00 91.38 88 ALA A N 1
ATOM 650 C CA . ALA A 1 88 ? -13.257 5.575 26.380 1.00 91.38 88 ALA A CA 1
ATOM 651 C C . ALA A 1 88 ? -12.507 6.622 25.528 1.00 91.38 88 ALA A C 1
ATOM 653 O O . ALA A 1 88 ? -12.836 7.801 25.597 1.00 91.38 88 ALA A O 1
ATOM 654 N N . ASN A 1 89 ? -11.523 6.193 24.726 1.00 90.06 89 ASN A N 1
ATOM 655 C CA . ASN A 1 89 ? -10.577 7.080 24.037 1.00 90.06 89 ASN A CA 1
ATOM 656 C C . ASN A 1 89 ? -10.612 6.952 22.503 1.00 90.06 89 ASN A C 1
ATOM 658 O O . ASN A 1 89 ? -9.706 7.438 21.833 1.00 90.06 89 ASN A O 1
ATOM 662 N N . GLY A 1 90 ? -11.620 6.279 21.942 1.00 95.31 90 GLY A N 1
ATOM 663 C CA . GLY A 1 90 ? -11.692 5.984 20.511 1.00 95.31 90 GLY A CA 1
ATOM 664 C C . GLY A 1 90 ? -12.243 4.588 20.266 1.00 95.31 90 GLY A C 1
ATOM 665 O O . GLY A 1 90 ? -13.200 4.175 20.927 1.00 95.31 90 GLY A O 1
ATOM 666 N N . TRP A 1 91 ? -11.616 3.838 19.366 1.00 97.31 91 TRP A N 1
ATOM 667 C CA . TRP A 1 91 ? -12.139 2.555 18.897 1.00 97.31 91 TRP A CA 1
ATOM 668 C C . TRP A 1 91 ? -11.078 1.464 18.900 1.00 97.31 91 TRP A C 1
ATOM 670 O O . TRP A 1 91 ? -9.908 1.717 18.631 1.00 97.31 91 TRP A O 1
ATOM 680 N N . THR A 1 92 ? -11.485 0.228 19.162 1.00 97.81 92 THR A N 1
ATOM 681 C CA . THR A 1 92 ? -10.648 -0.952 18.960 1.00 97.81 92 THR A CA 1
ATOM 682 C C . THR A 1 92 ? -11.205 -1.800 17.831 1.00 97.81 92 THR A C 1
ATOM 684 O O . THR A 1 92 ? -12.401 -2.082 17.768 1.00 97.81 92 THR A O 1
ATOM 687 N N . MET A 1 93 ? -10.320 -2.216 16.932 1.00 98.19 93 MET A N 1
ATOM 688 C CA . MET A 1 93 ? -10.638 -3.086 15.812 1.00 98.19 93 MET A CA 1
ATOM 689 C C . MET A 1 93 ? -9.777 -4.344 15.895 1.00 98.19 93 MET A C 1
ATOM 691 O O . MET A 1 93 ? -8.550 -4.266 15.932 1.00 98.19 93 MET A O 1
ATOM 695 N N . ALA A 1 94 ? -10.421 -5.504 15.940 1.00 98.31 94 ALA A N 1
ATOM 696 C CA . ALA A 1 94 ? -9.748 -6.797 15.918 1.00 98.31 94 ALA A CA 1
ATOM 697 C C . ALA A 1 94 ? -10.005 -7.453 14.564 1.00 98.31 94 ALA A C 1
ATOM 699 O O . ALA A 1 94 ? -11.159 -7.748 14.266 1.00 98.31 94 ALA A O 1
ATOM 700 N N . LEU A 1 95 ? -8.961 -7.671 13.762 1.00 98.25 95 LEU A N 1
ATOM 701 C CA . LEU A 1 95 ? -9.049 -8.263 12.421 1.00 98.25 95 LEU A CA 1
ATOM 702 C C . LEU A 1 95 ? -8.282 -9.584 12.376 1.00 98.25 95 LEU A C 1
ATOM 704 O O . LEU A 1 95 ? -7.333 -9.794 13.134 1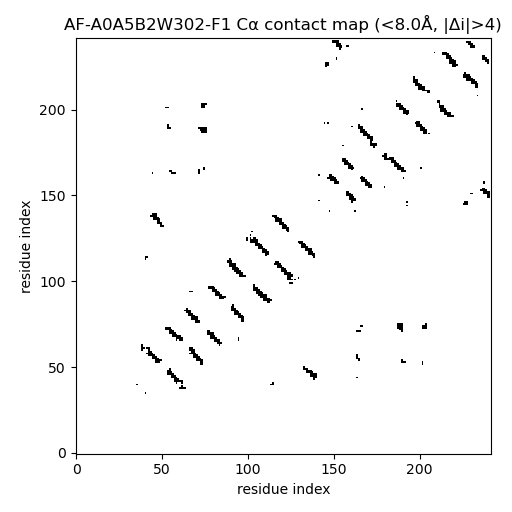.00 98.25 95 LEU A O 1
ATOM 708 N N . SER A 1 96 ? -8.683 -10.493 11.498 1.00 97.25 96 SER A N 1
ATOM 709 C CA . SER A 1 96 ? -7.990 -11.762 11.272 1.00 97.25 96 SER A CA 1
ATOM 710 C C . SER A 1 96 ? -7.929 -12.094 9.787 1.00 97.25 96 SER A C 1
ATOM 712 O O . SER A 1 96 ? -8.939 -12.009 9.080 1.00 97.25 96 SER A O 1
ATOM 714 N N . GLU A 1 97 ? -6.745 -12.509 9.349 1.00 94.25 97 GLU A N 1
ATOM 715 C CA . GLU A 1 97 ? -6.526 -13.125 8.045 1.00 94.25 97 GLU A CA 1
ATOM 716 C C . GLU A 1 97 ? -7.014 -14.587 8.117 1.00 94.25 97 GLU A C 1
ATOM 718 O O . GLU A 1 97 ? -6.732 -15.289 9.098 1.00 94.25 97 GLU A O 1
ATOM 723 N N . PRO A 1 98 ? -7.809 -15.067 7.148 1.00 89.06 98 PRO A N 1
ATOM 724 C CA . PRO A 1 98 ? -8.198 -16.466 7.086 1.00 89.06 98 PRO A CA 1
ATOM 725 C C . PRO A 1 98 ? -7.044 -17.308 6.533 1.00 89.06 98 PRO A C 1
ATOM 727 O O . PRO A 1 98 ? -6.372 -16.886 5.599 1.00 89.06 98 PRO A O 1
ATOM 730 N N . GLY A 1 99 ? -6.895 -18.532 7.038 1.00 83.94 99 GLY A N 1
ATOM 731 C CA . GLY A 1 99 ? -5.932 -19.500 6.514 1.00 83.94 99 GLY A CA 1
ATOM 732 C C . GLY A 1 99 ? -4.973 -20.048 7.564 1.00 83.94 99 GLY A C 1
ATOM 733 O O . GLY A 1 99 ? -5.142 -19.849 8.773 1.00 83.94 99 GLY A O 1
ATOM 734 N N . ASP A 1 100 ? -4.004 -20.807 7.066 1.00 81.56 100 ASP A N 1
ATOM 735 C CA . ASP A 1 100 ? -2.908 -21.437 7.797 1.00 81.56 100 ASP A CA 1
ATOM 736 C C . ASP A 1 100 ? -1.535 -21.071 7.202 1.00 81.56 100 ASP A C 1
ATOM 738 O O . ASP A 1 100 ? -0.527 -21.715 7.513 1.00 81.56 100 ASP A O 1
ATOM 742 N N . HIS A 1 101 ? -1.468 -20.025 6.365 1.00 85.31 101 HIS A N 1
ATOM 743 C CA . HIS A 1 101 ? -0.195 -19.559 5.839 1.00 85.31 101 HIS A CA 1
ATOM 744 C C . HIS A 1 101 ? 0.667 -19.062 7.009 1.00 85.31 101 HIS A C 1
ATOM 746 O O . HIS A 1 101 ? 0.168 -18.351 7.882 1.00 85.31 101 HIS A O 1
ATOM 752 N N . PRO A 1 102 ? 1.988 -19.321 7.019 1.00 82.94 102 PRO A N 1
ATOM 753 C CA . PRO A 1 102 ? 2.854 -18.881 8.112 1.00 82.94 102 PRO A CA 1
ATOM 754 C C . PRO A 1 102 ? 2.835 -17.374 8.384 1.00 82.94 102 PRO A C 1
ATOM 756 O O . PRO A 1 102 ? 3.201 -16.964 9.474 1.00 82.94 102 PRO A O 1
ATOM 759 N N . PHE A 1 103 ? 2.438 -16.567 7.395 1.00 84.75 103 PHE A N 1
ATOM 760 C CA . PHE A 1 103 ? 2.346 -15.105 7.486 1.00 84.75 103 PHE A CA 1
ATOM 761 C C . PHE A 1 103 ? 0.921 -14.604 7.743 1.00 84.75 103 PHE A C 1
ATOM 763 O O . PHE A 1 103 ? 0.743 -13.395 7.787 1.00 84.75 103 PHE A O 1
ATOM 770 N N . ASP A 1 104 ? -0.058 -15.496 7.906 1.00 90.06 104 ASP A N 1
ATOM 771 C CA . ASP A 1 104 ? -1.399 -15.113 8.337 1.00 90.06 104 ASP A CA 1
ATOM 772 C C . ASP A 1 104 ? -1.384 -14.842 9.844 1.00 90.06 104 ASP A C 1
ATOM 774 O O . ASP A 1 104 ? -0.687 -15.501 10.629 1.00 90.06 104 ASP A O 1
ATOM 778 N N . GLY A 1 105 ? -2.182 -13.879 10.272 1.00 94.19 105 GLY A N 1
ATOM 779 C CA . GLY A 1 105 ? -2.227 -13.434 11.644 1.00 94.19 105 GLY A CA 1
ATOM 780 C C . GLY A 1 105 ? -3.454 -12.615 11.991 1.00 94.19 105 GLY A C 1
ATOM 781 O O . GLY A 1 105 ? -4.500 -12.630 11.337 1.00 94.19 105 GLY A O 1
ATOM 782 N N . ARG A 1 106 ? -3.336 -11.962 13.142 1.00 96.56 106 ARG A N 1
ATOM 783 C CA . ARG A 1 106 ? -4.406 -11.200 13.773 1.00 96.56 106 ARG A CA 1
ATOM 784 C C . ARG A 1 106 ? -3.913 -9.812 14.086 1.00 96.56 106 ARG A C 1
ATOM 786 O O . ARG A 1 106 ? -2.877 -9.661 14.732 1.00 96.56 106 ARG A O 1
ATOM 793 N N . PHE A 1 107 ? -4.705 -8.826 13.706 1.00 98.12 107 PHE A N 1
ATOM 794 C CA . PHE A 1 107 ? -4.463 -7.435 14.032 1.00 98.12 107 PHE A CA 1
ATOM 795 C C . PHE A 1 107 ? -5.313 -7.013 15.227 1.00 98.12 107 PHE A C 1
ATOM 797 O O . PHE A 1 107 ? -6.496 -7.344 15.316 1.00 98.12 107 PHE A O 1
ATOM 804 N N . GLN A 1 108 ? -4.716 -6.239 16.124 1.00 98.31 108 GLN A N 1
ATOM 805 C CA . GLN A 1 108 ? -5.412 -5.437 17.122 1.00 98.31 108 GLN A CA 1
ATOM 806 C C . GLN A 1 108 ? -5.033 -3.980 16.889 1.00 98.31 108 GLN A C 1
ATOM 808 O O . GLN A 1 108 ? -3.883 -3.596 17.104 1.00 98.31 108 GLN A O 1
ATOM 813 N N . LEU A 1 109 ? -5.992 -3.189 16.426 1.00 98.50 109 LEU A N 1
ATOM 814 C CA . LEU A 1 109 ? -5.821 -1.777 16.117 1.00 98.50 109 LEU A CA 1
ATOM 815 C C . LEU A 1 109 ? -6.575 -0.945 17.154 1.00 98.50 109 LEU A C 1
ATOM 817 O O . LEU A 1 109 ? -7.734 -1.232 17.448 1.00 98.50 109 LEU A O 1
ATOM 821 N N . ALA A 1 110 ? -5.935 0.081 17.698 1.00 98.38 110 ALA A N 1
ATOM 822 C CA . ALA A 1 110 ? -6.561 1.077 18.556 1.00 98.38 110 ALA A CA 1
ATOM 823 C C . ALA A 1 110 ? -6.542 2.427 17.835 1.00 98.38 110 ALA A C 1
ATOM 825 O O . ALA A 1 110 ? -5.476 3.028 17.684 1.00 98.38 110 ALA A O 1
ATOM 826 N N . PHE A 1 111 ? -7.714 2.850 17.371 1.00 98.12 111 PHE A N 1
ATOM 827 C CA . PHE A 1 111 ? -7.958 4.075 16.620 1.00 98.12 111 PHE A CA 1
ATOM 828 C C . PHE A 1 111 ? -8.304 5.252 17.532 1.00 98.12 111 PHE A C 1
ATOM 830 O O . PHE A 1 111 ? -8.916 5.076 18.591 1.00 98.12 111 PHE A O 1
ATOM 837 N N . ASP A 1 112 ? -7.971 6.456 17.067 1.00 96.56 112 ASP A N 1
ATOM 838 C CA . ASP A 1 112 ? -8.543 7.695 17.594 1.00 96.56 112 ASP A CA 1
ATOM 839 C C . ASP A 1 112 ? -10.056 7.801 17.301 1.00 96.56 112 ASP A C 1
ATOM 841 O O . ASP A 1 112 ? -10.666 6.947 16.652 1.00 96.56 112 ASP A O 1
ATOM 845 N N . THR A 1 113 ? -10.704 8.844 17.820 1.00 94.12 113 THR A N 1
ATOM 846 C CA . THR A 1 113 ? -12.155 9.034 17.675 1.00 94.12 113 THR A CA 1
ATOM 847 C C . THR A 1 113 ? -12.604 9.315 16.241 1.00 94.12 113 THR A C 1
ATOM 849 O O . THR A 1 113 ? -13.776 9.092 15.948 1.00 94.12 113 THR A O 1
ATOM 852 N N . GLY A 1 114 ? -11.707 9.802 15.377 1.00 93.69 114 GLY A N 1
ATOM 853 C CA . GLY A 1 114 ? -11.999 10.174 13.988 1.00 93.69 114 GLY A CA 1
ATOM 854 C C . GLY A 1 114 ? -11.549 9.145 12.951 1.00 93.69 114 GLY A C 1
ATOM 855 O O . GLY A 1 114 ? -11.706 9.386 11.758 1.00 93.69 114 GLY A O 1
ATOM 856 N N . PHE A 1 115 ? -10.977 8.017 13.384 1.00 96.12 115 PHE A N 1
ATOM 857 C CA . PHE A 1 115 ? -10.332 7.043 12.507 1.00 96.12 115 PHE A CA 1
ATOM 858 C C . PHE A 1 115 ? -9.277 7.676 11.584 1.00 96.12 115 PHE A C 1
ATOM 860 O O . PHE A 1 115 ? -9.187 7.327 10.408 1.00 96.12 115 PHE A O 1
ATOM 867 N N . HIS A 1 116 ? -8.474 8.610 12.092 1.00 95.62 116 HIS A N 1
ATOM 868 C CA . HIS A 1 116 ? -7.359 9.184 11.333 1.00 95.62 116 HIS A CA 1
ATOM 869 C C . HIS A 1 116 ? -6.052 8.454 11.620 1.00 95.62 116 HIS A C 1
ATOM 871 O O . HIS A 1 116 ? -5.255 8.245 10.707 1.00 95.62 116 HIS A O 1
ATOM 877 N N . HIS A 1 117 ? -5.858 8.018 12.865 1.00 97.50 117 HIS A N 1
ATOM 878 C CA . HIS A 1 117 ? -4.660 7.312 13.307 1.00 97.50 117 HIS A CA 1
ATOM 879 C C . HIS A 1 117 ? -5.014 6.052 14.083 1.00 97.50 117 HIS A C 1
ATOM 881 O O . HIS A 1 117 ? -6.037 5.995 14.769 1.00 97.50 117 HIS A O 1
ATOM 887 N N . ALA A 1 118 ? -4.123 5.063 14.026 1.00 98.25 118 ALA A N 1
ATOM 888 C CA . ALA A 1 118 ? -4.202 3.874 14.857 1.00 98.25 118 ALA A CA 1
ATOM 889 C C . ALA A 1 118 ? -2.826 3.444 15.368 1.00 98.25 118 ALA A C 1
ATOM 891 O O . ALA A 1 118 ? -1.811 3.587 14.685 1.00 98.25 118 ALA A O 1
ATOM 892 N N . THR A 1 119 ? -2.803 2.827 16.544 1.00 98.31 119 THR A N 1
ATOM 893 C CA . THR A 1 119 ? -1.695 1.951 16.946 1.00 98.31 119 THR A CA 1
ATOM 894 C C . THR A 1 119 ? -2.095 0.509 16.675 1.00 98.31 119 THR A C 1
ATOM 896 O O . THR A 1 119 ? -3.230 0.120 16.938 1.00 98.31 119 THR A O 1
ATOM 899 N N . GLY A 1 120 ? -1.184 -0.277 16.115 1.00 97.62 120 GLY A N 1
ATOM 900 C CA . GLY A 1 120 ? -1.434 -1.644 15.687 1.00 97.62 120 GLY A CA 1
ATOM 901 C C . GLY A 1 120 ? -0.521 -2.641 16.382 1.00 97.62 120 GLY A C 1
ATOM 902 O O . GLY A 1 120 ? 0.667 -2.387 16.601 1.00 97.62 120 GLY A O 1
ATOM 903 N N . LYS A 1 121 ? -1.082 -3.803 16.701 1.00 97.75 121 LYS A N 1
ATOM 904 C CA . LYS A 1 121 ? -0.348 -5.023 17.033 1.00 97.75 121 LYS A CA 1
ATOM 905 C C . LYS A 1 121 ? -0.742 -6.111 16.051 1.00 97.75 121 LYS A C 1
ATOM 907 O O . LYS A 1 121 ? -1.926 -6.268 15.772 1.00 97.75 121 LYS A O 1
ATOM 912 N N . TRP A 1 122 ? 0.229 -6.870 15.568 1.00 97.06 122 TRP A N 1
ATOM 913 C CA . TRP A 1 122 ? 0.003 -8.077 14.786 1.00 97.06 122 TRP A CA 1
ATOM 914 C C . TRP A 1 122 ? 0.651 -9.271 15.475 1.00 97.06 122 TRP A C 1
ATOM 916 O O . TRP A 1 122 ? 1.788 -9.175 15.946 1.00 97.06 122 TRP A O 1
ATOM 926 N N . ALA A 1 123 ? -0.064 -10.390 15.507 1.00 94.75 123 ALA A N 1
ATOM 927 C CA . ALA A 1 123 ? 0.437 -11.666 15.996 1.00 94.75 123 ALA A CA 1
ATOM 928 C C . ALA A 1 123 ? 0.164 -12.770 14.963 1.00 94.75 123 ALA A C 1
ATOM 930 O O . ALA A 1 123 ? -0.933 -12.792 14.398 1.00 94.75 123 ALA A O 1
ATOM 931 N N . PRO A 1 124 ? 1.108 -13.702 14.736 1.00 93.25 124 PRO A N 1
ATOM 932 C CA . PRO A 1 124 ? 0.900 -14.801 13.802 1.00 93.25 124 PRO A CA 1
ATOM 933 C C . PRO A 1 124 ? -0.227 -15.722 14.286 1.00 93.25 124 PRO A C 1
ATOM 935 O O . PRO A 1 124 ? -0.354 -16.002 15.482 1.00 93.25 124 PRO A O 1
ATOM 938 N N . GLN A 1 125 ? -1.025 -16.228 13.347 1.00 87.56 125 GLN A N 1
ATOM 939 C CA . GLN A 1 125 ? -2.136 -17.143 13.615 1.00 87.56 125 GLN A CA 1
ATOM 940 C C . GLN A 1 125 ? -1.608 -18.469 14.169 1.00 87.56 125 GLN A C 1
ATOM 942 O O . GLN A 1 125 ? -2.106 -18.995 15.168 1.00 87.56 125 GLN A O 1
ATOM 947 N N . THR A 1 126 ? -0.559 -18.994 13.536 1.00 82.81 126 THR A N 1
ATOM 948 C CA . THR A 1 126 ? 0.163 -20.183 13.982 1.00 82.81 126 THR A CA 1
ATOM 949 C C . THR A 1 126 ? 1.419 -19.777 14.737 1.00 82.81 126 THR A C 1
ATOM 951 O O . THR A 1 126 ? 2.279 -19.071 14.207 1.00 82.81 126 THR A O 1
ATOM 954 N N . ARG A 1 127 ? 1.564 -20.257 15.976 1.00 70.50 127 ARG A N 1
ATOM 955 C CA . ARG A 1 127 ? 2.787 -20.044 16.760 1.00 70.50 127 ARG A CA 1
ATOM 956 C C . ARG A 1 127 ? 3.956 -20.753 16.075 1.00 70.50 127 ARG A C 1
ATOM 958 O O . ARG A 1 127 ? 3.946 -21.972 15.938 1.00 70.50 127 ARG A O 1
ATOM 965 N N . GLY A 1 128 ? 4.946 -19.975 15.652 1.00 74.31 128 GLY A N 1
ATOM 966 C CA . GLY A 1 128 ? 6.126 -20.448 14.936 1.00 74.31 128 GLY A CA 1
ATOM 967 C C . GLY A 1 128 ? 7.330 -19.552 15.212 1.00 74.31 128 GLY A C 1
ATOM 968 O O . GLY A 1 128 ? 7.501 -19.055 16.321 1.00 74.31 128 GLY A O 1
ATOM 969 N N . THR A 1 129 ? 8.170 -19.333 14.201 1.00 81.06 129 THR A N 1
ATOM 970 C CA . THR A 1 129 ? 9.365 -18.476 14.310 1.00 81.06 129 THR A CA 1
ATOM 971 C C . THR A 1 129 ? 9.053 -16.981 14.209 1.00 81.06 129 THR A C 1
ATOM 973 O O . THR A 1 129 ? 9.877 -16.153 14.606 1.00 81.06 129 THR A O 1
ATOM 976 N N . LEU A 1 130 ? 7.873 -16.620 13.696 1.00 85.81 130 LEU A N 1
ATOM 977 C CA . LEU A 1 130 ? 7.464 -15.228 13.563 1.00 85.81 130 LEU A CA 1
ATOM 978 C C . LEU A 1 130 ? 7.160 -14.602 14.919 1.00 85.81 130 LEU A C 1
ATOM 980 O O . LEU A 1 130 ? 6.533 -15.203 15.786 1.00 85.81 130 LEU A O 1
ATOM 984 N N . GLN A 1 131 ? 7.620 -13.366 15.064 1.00 89.12 131 GLN A N 1
ATOM 985 C CA . GLN A 1 131 ? 7.434 -12.560 16.261 1.00 89.12 131 GLN A CA 1
ATOM 986 C C . GLN A 1 131 ? 6.290 -11.579 16.055 1.00 89.12 131 GLN A C 1
ATOM 988 O O . GLN A 1 131 ? 6.083 -11.097 14.938 1.00 89.12 131 GLN A O 1
ATOM 993 N N . GLU A 1 132 ? 5.618 -11.241 17.151 1.00 93.88 132 GLU A N 1
ATOM 994 C CA . GLU A 1 132 ? 4.650 -10.150 17.175 1.00 93.88 132 GLU A CA 1
ATOM 995 C C . GLU A 1 132 ? 5.277 -8.848 16.663 1.00 93.88 132 GLU A C 1
ATOM 997 O O . GLU A 1 132 ? 6.483 -8.601 16.808 1.00 93.88 132 GLU A O 1
ATOM 1002 N N . LYS A 1 133 ? 4.443 -8.015 16.041 1.00 95.31 133 LYS A N 1
ATOM 1003 C CA . LYS A 1 133 ? 4.835 -6.717 15.492 1.00 95.31 133 LYS A CA 1
ATOM 1004 C C . LYS A 1 133 ? 3.953 -5.627 16.061 1.00 95.31 133 LYS A C 1
ATOM 1006 O O . LYS A 1 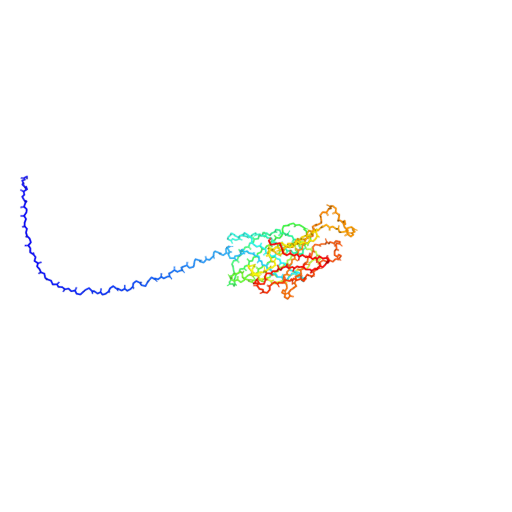133 ? 2.750 -5.807 16.211 1.00 95.31 133 LYS A O 1
ATOM 1011 N N . THR A 1 134 ? 4.561 -4.485 16.341 1.00 97.44 134 THR A N 1
ATOM 1012 C CA . THR A 1 134 ? 3.867 -3.243 16.676 1.00 97.44 134 THR A CA 1
ATOM 1013 C C . THR A 1 134 ? 4.121 -2.238 15.573 1.00 97.44 134 THR A C 1
ATOM 1015 O O . THR A 1 134 ? 5.241 -2.165 15.067 1.00 97.44 134 THR A O 1
ATOM 1018 N N . PHE A 1 135 ? 3.113 -1.456 15.229 1.00 98.12 135 PHE A N 1
ATOM 1019 C CA . PHE A 1 135 ? 3.199 -0.459 14.171 1.00 98.12 135 PHE A CA 1
ATOM 1020 C C . PHE A 1 135 ? 2.184 0.656 14.421 1.00 98.12 135 PHE A C 1
ATOM 1022 O O . PHE A 1 135 ? 1.352 0.575 15.328 1.00 98.12 135 PHE A O 1
ATOM 1029 N N . THR A 1 136 ? 2.263 1.714 13.630 1.00 98.38 136 THR A N 1
ATOM 1030 C CA . THR A 1 136 ? 1.266 2.783 13.602 1.00 98.38 136 THR A CA 1
ATOM 1031 C C . THR A 1 136 ? 0.658 2.858 12.215 1.00 98.38 136 THR A C 1
ATOM 1033 O O . THR A 1 136 ? 1.305 2.516 11.227 1.00 98.38 136 THR A O 1
ATOM 1036 N N . LEU A 1 137 ? -0.594 3.289 12.152 1.00 98.38 137 LEU A N 1
ATOM 1037 C CA . LEU A 1 137 ? -1.315 3.530 10.915 1.00 98.38 137 LEU A CA 1
ATOM 1038 C C . LEU A 1 137 ? -1.818 4.965 10.890 1.00 98.38 137 LEU A C 1
ATOM 1040 O O . LEU A 1 137 ? -2.178 5.524 11.929 1.00 98.38 137 LEU A O 1
ATOM 1044 N N . HIS A 1 138 ? -1.903 5.517 9.691 1.00 97.00 138 HIS A N 1
ATOM 1045 C CA . HIS A 1 138 ? -2.642 6.739 9.412 1.00 97.00 138 HIS A CA 1
ATOM 1046 C C . HIS A 1 138 ? -3.502 6.539 8.166 1.00 97.00 138 HIS A C 1
ATOM 1048 O O . HIS A 1 138 ? -3.170 5.729 7.298 1.00 97.00 138 HIS A O 1
ATOM 1054 N N . LYS A 1 139 ? -4.620 7.258 8.090 1.00 95.06 139 LYS A N 1
ATOM 1055 C CA . LYS A 1 139 ? -5.451 7.334 6.888 1.00 95.06 139 LYS A CA 1
ATOM 1056 C C . LYS A 1 139 ? -4.798 8.346 5.934 1.00 95.06 139 LYS A C 1
ATOM 1058 O O . LYS A 1 139 ? -4.732 9.520 6.302 1.00 95.06 139 LYS A O 1
ATOM 1063 N N . PRO A 1 140 ? -4.246 7.923 4.782 1.00 89.19 140 PRO A N 1
ATOM 1064 C CA . PRO A 1 140 ? -3.620 8.847 3.853 1.00 89.19 140 PRO A CA 1
ATOM 1065 C C . PRO A 1 140 ? -4.682 9.715 3.174 1.00 89.19 140 PRO A C 1
ATOM 1067 O O . PRO A 1 140 ? -5.823 9.289 2.987 1.00 89.19 140 PRO A O 1
ATOM 1070 N N . ASP A 1 141 ? -4.288 10.925 2.787 1.00 80.50 141 ASP A N 1
ATOM 1071 C CA . ASP A 1 141 ? -5.094 11.796 1.934 1.00 80.50 141 ASP A CA 1
ATOM 1072 C C . ASP A 1 141 ? -4.945 11.333 0.476 1.00 80.50 141 ASP A C 1
ATOM 1074 O O . ASP A 1 141 ? -4.103 11.823 -0.280 1.00 80.50 141 ASP A O 1
ATOM 1078 N N . THR A 1 142 ? -5.678 10.275 0.114 1.00 63.94 142 THR A N 1
ATOM 1079 C CA . THR A 1 142 ? -5.502 9.569 -1.167 1.00 63.94 142 THR A CA 1
ATOM 1080 C C . THR A 1 142 ? -5.871 10.403 -2.384 1.00 63.94 142 THR A C 1
ATOM 1082 O O . THR A 1 142 ? -5.389 10.104 -3.470 1.00 63.94 142 THR A O 1
ATOM 1085 N N . ASP A 1 143 ? -6.672 11.456 -2.215 1.00 65.50 143 ASP A N 1
ATOM 1086 C CA . ASP A 1 143 ? -7.090 12.328 -3.319 1.00 65.50 143 ASP A CA 1
ATOM 1087 C C . ASP A 1 143 ? -5.946 13.235 -3.813 1.00 65.50 143 ASP A C 1
ATOM 1089 O O . ASP A 1 143 ? -6.101 13.955 -4.799 1.00 65.50 143 ASP A O 1
ATOM 1093 N N . SER A 1 144 ? -4.789 13.197 -3.139 1.00 72.19 144 SER A N 1
ATOM 1094 C CA . SER A 1 144 ? -3.663 14.100 -3.383 1.00 72.19 144 SER A CA 1
ATOM 1095 C C . SER A 1 144 ? -2.389 13.444 -3.924 1.00 72.19 144 SER A C 1
ATOM 1097 O O . SER A 1 144 ? -1.474 14.182 -4.286 1.00 72.19 144 SER A O 1
ATOM 1099 N N . ASP A 1 145 ? -2.284 12.106 -3.999 1.00 87.62 145 ASP A N 1
ATOM 1100 C CA . ASP A 1 145 ? -1.061 11.471 -4.518 1.00 87.62 145 ASP A CA 1
ATOM 1101 C C . ASP A 1 145 ? -1.067 11.465 -6.060 1.00 87.62 145 ASP A C 1
ATOM 1103 O O . ASP A 1 145 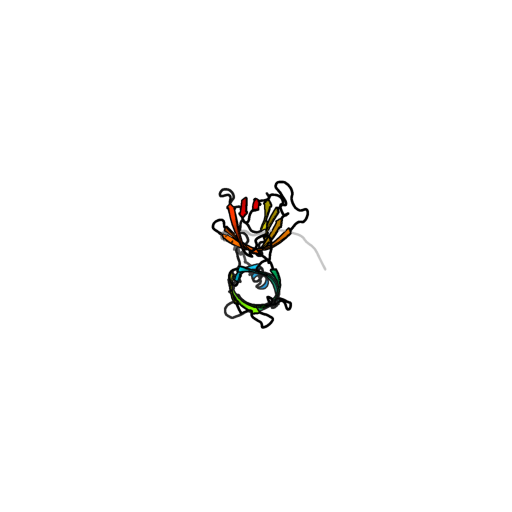? -1.854 10.733 -6.662 1.00 87.62 145 ASP A O 1
ATOM 1107 N N . PRO A 1 146 ? -0.178 12.229 -6.724 1.00 88.44 146 PRO A N 1
ATOM 1108 C CA . PRO A 1 146 ? -0.145 12.343 -8.185 1.00 88.44 146 PRO A CA 1
ATOM 1109 C C . PRO A 1 146 ? 0.260 11.054 -8.918 1.00 88.44 146 PRO A C 1
ATOM 1111 O O . PRO A 1 146 ? 0.196 11.001 -10.147 1.00 88.44 146 PRO A O 1
ATOM 1114 N N . VAL A 1 147 ? 0.718 10.027 -8.199 1.00 91.62 147 VAL A N 1
ATOM 1115 C CA . VAL A 1 147 ? 1.098 8.727 -8.770 1.00 91.62 147 VAL A CA 1
ATOM 1116 C C . VAL A 1 147 ? -0.045 7.717 -8.651 1.00 91.62 147 VAL A C 1
ATOM 1118 O O . VAL A 1 147 ? -0.227 6.882 -9.539 1.00 91.62 147 VAL A O 1
ATOM 1121 N N . ALA A 1 148 ? -0.812 7.779 -7.562 1.00 91.81 148 ALA A N 1
ATOM 1122 C CA . ALA A 1 148 ? -1.816 6.774 -7.245 1.00 91.81 148 ALA A CA 1
ATOM 1123 C C . ALA A 1 148 ? -2.981 6.792 -8.246 1.00 91.81 148 ALA A C 1
ATOM 1125 O O . ALA A 1 148 ? -3.503 7.842 -8.608 1.00 91.81 148 ALA A O 1
ATOM 1126 N N . GLY A 1 149 ? -3.426 5.611 -8.670 1.00 90.25 149 GLY A N 1
ATOM 1127 C CA . GLY A 1 149 ? -4.533 5.441 -9.609 1.00 90.25 149 GLY A CA 1
ATOM 1128 C C . GLY A 1 149 ? -4.174 5.684 -11.078 1.00 90.25 149 GLY A C 1
ATOM 1129 O O . GLY A 1 149 ? -5.043 5.497 -11.929 1.00 90.25 149 GLY A O 1
ATOM 1130 N N . ASN A 1 150 ? -2.918 6.016 -11.396 1.00 90.00 150 ASN A N 1
ATOM 1131 C CA . ASN A 1 150 ? -2.458 6.243 -12.766 1.00 90.00 150 ASN A CA 1
ATOM 1132 C C . ASN A 1 150 ? -1.705 5.030 -13.328 1.00 90.00 150 ASN A C 1
ATOM 1134 O O . ASN A 1 150 ? -0.907 4.394 -12.634 1.00 90.00 150 ASN A O 1
ATOM 1138 N N . ILE A 1 151 ? -1.953 4.728 -14.606 1.00 94.38 151 ILE A N 1
ATOM 1139 C CA . ILE A 1 151 ? -1.203 3.730 -15.378 1.00 94.38 151 ILE A CA 1
ATOM 1140 C C . ILE A 1 151 ? -0.082 4.450 -16.126 1.00 94.38 151 ILE A C 1
ATOM 1142 O O . ILE A 1 151 ? -0.314 5.461 -16.793 1.00 94.38 151 ILE A O 1
ATOM 1146 N N . PHE A 1 152 ? 1.123 3.894 -16.047 1.00 97.19 152 PHE A N 1
ATOM 1147 C CA . PHE A 1 152 ? 2.277 4.358 -16.802 1.00 97.19 152 PHE A CA 1
ATOM 1148 C C . PHE A 1 152 ? 2.710 3.259 -17.767 1.00 97.19 152 PHE A 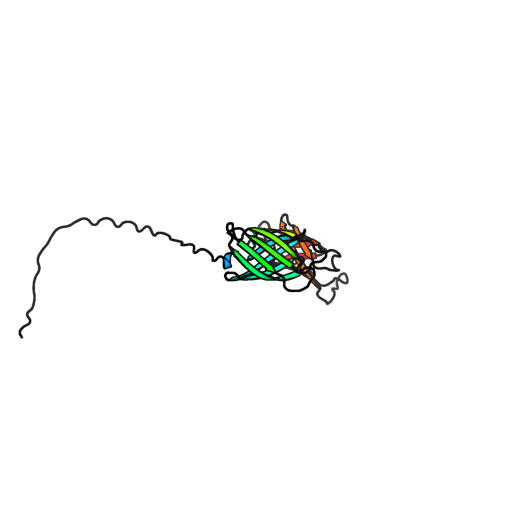C 1
ATOM 1150 O O . PHE A 1 152 ? 2.789 2.090 -17.389 1.00 97.19 152 PHE A O 1
ATOM 1157 N N . SER A 1 153 ? 2.993 3.621 -19.014 1.00 98.00 153 SER A N 1
ATOM 1158 C CA . SER A 1 153 ? 3.367 2.674 -20.067 1.00 98.00 153 SER A CA 1
ATOM 1159 C C . SER A 1 153 ? 4.762 2.967 -20.599 1.00 98.00 153 SER A C 1
ATOM 1161 O O . SER A 1 153 ? 5.179 4.120 -20.695 1.00 98.00 153 SER A O 1
ATOM 1163 N N . GLY A 1 154 ? 5.475 1.905 -20.950 1.00 96.62 154 GLY A N 1
ATOM 1164 C CA . GLY A 1 154 ? 6.788 1.940 -21.576 1.00 96.62 154 GLY A CA 1
ATOM 1165 C C . GLY A 1 154 ? 6.851 0.980 -22.762 1.00 96.62 154 GLY A C 1
ATOM 1166 O O . GLY A 1 154 ? 5.841 0.435 -23.214 1.00 96.62 154 GLY A O 1
ATOM 1167 N N . ASP A 1 155 ? 8.055 0.750 -23.276 1.00 95.19 155 ASP A N 1
ATOM 1168 C CA . ASP A 1 155 ? 8.270 -0.197 -24.371 1.00 95.19 155 ASP A CA 1
ATOM 1169 C C . ASP A 1 155 ? 7.980 -1.637 -23.905 1.00 95.19 155 ASP A C 1
ATOM 1171 O O . ASP A 1 155 ? 8.715 -2.194 -23.089 1.00 95.19 155 ASP A O 1
ATOM 1175 N N . HIS A 1 156 ? 6.883 -2.228 -24.393 1.00 96.75 156 HIS A N 1
ATOM 1176 C CA . HIS A 1 156 ? 6.422 -3.580 -24.036 1.00 96.75 156 HIS A CA 1
ATOM 1177 C C . HIS A 1 156 ? 6.247 -3.815 -22.522 1.00 96.75 156 HIS A C 1
ATOM 1179 O O . HIS A 1 156 ? 6.446 -4.930 -22.023 1.00 96.75 156 HIS A O 1
ATOM 1185 N N . CYS A 1 157 ? 5.870 -2.772 -21.784 1.00 97.56 157 CYS A N 1
ATOM 1186 C CA . CYS A 1 157 ? 5.620 -2.848 -20.351 1.00 97.56 157 CYS A CA 1
ATOM 1187 C C . CYS A 1 157 ? 4.644 -1.768 -19.869 1.00 97.56 157 CYS A C 1
ATOM 1189 O O . CYS A 1 157 ? 4.472 -0.727 -20.503 1.00 97.56 157 CYS A O 1
ATOM 1191 N N . ASP A 1 158 ? 4.032 -2.013 -18.717 1.00 98.12 158 ASP A N 1
ATOM 1192 C CA . ASP A 1 158 ? 3.232 -1.046 -17.977 1.00 98.12 158 ASP A CA 1
ATOM 1193 C C . ASP A 1 158 ? 3.393 -1.256 -16.471 1.00 98.12 158 ASP A C 1
ATOM 1195 O O . ASP A 1 158 ? 3.688 -2.359 -16.001 1.00 98.12 158 ASP A O 1
ATOM 1199 N N . ILE A 1 159 ? 3.222 -0.179 -15.714 1.00 98.38 159 ILE A N 1
ATOM 1200 C CA . ILE A 1 159 ? 3.201 -0.206 -14.259 1.00 98.38 159 ILE A CA 1
ATOM 1201 C C . ILE A 1 159 ? 1.997 0.577 -13.745 1.00 98.38 159 ILE A C 1
ATOM 1203 O O . ILE A 1 159 ? 1.678 1.667 -14.226 1.00 98.38 159 ILE A O 1
ATOM 1207 N N . PHE A 1 160 ? 1.321 0.001 -12.759 1.00 97.44 160 PHE A N 1
ATOM 1208 C CA . PHE A 1 160 ? 0.137 0.570 -12.138 1.00 97.44 160 PHE A CA 1
ATOM 1209 C C . PHE A 1 160 ? 0.309 0.626 -10.624 1.00 97.44 160 PHE A C 1
ATOM 1211 O O . PHE A 1 160 ? 0.684 -0.371 -10.002 1.00 97.44 160 PHE A O 1
ATOM 1218 N N . PHE A 1 161 ? 0.031 1.793 -10.048 1.00 95.50 161 PHE A N 1
ATOM 1219 C CA . PHE A 1 161 ? 0.145 2.080 -8.621 1.00 95.50 161 PHE A CA 1
ATOM 1220 C C . PHE A 1 161 ? -1.249 2.354 -8.050 1.00 95.50 161 PHE A C 1
ATOM 1222 O O . PHE A 1 161 ? -1.789 3.443 -8.205 1.00 95.50 161 PHE A O 1
ATOM 1229 N N . GLU A 1 162 ? -1.868 1.367 -7.410 1.00 94.94 162 GLU A N 1
ATOM 1230 C CA . GLU A 1 162 ? -3.225 1.481 -6.866 1.00 94.94 162 GLU A CA 1
ATOM 1231 C C . GLU A 1 162 ? -3.261 2.299 -5.571 1.00 94.94 162 GLU A C 1
ATOM 1233 O O . GLU A 1 162 ? -2.321 2.287 -4.775 1.00 94.94 162 GLU A O 1
ATOM 1238 N N . THR A 1 163 ? -4.383 2.972 -5.314 1.00 93.31 163 THR A N 1
ATOM 1239 C CA . THR A 1 163 ? -4.602 3.782 -4.099 1.00 93.31 163 THR A CA 1
ATOM 1240 C C . THR A 1 163 ? -4.654 2.952 -2.813 1.00 93.31 163 THR A C 1
ATOM 1242 O O . THR A 1 163 ? -4.503 3.491 -1.717 1.00 93.31 163 THR A O 1
ATOM 1245 N N . ASP A 1 164 ? -4.840 1.635 -2.922 1.00 93.50 164 ASP A N 1
ATOM 1246 C CA . ASP A 1 164 ? -4.776 0.696 -1.802 1.00 93.50 164 ASP A CA 1
ATOM 1247 C C . ASP A 1 164 ? -3.356 0.173 -1.526 1.00 93.50 164 ASP A C 1
ATOM 1249 O O . ASP A 1 164 ? -3.169 -0.693 -0.673 1.00 93.50 164 ASP A O 1
ATOM 1253 N N . GLY A 1 165 ? -2.355 0.709 -2.230 1.00 94.69 165 GLY A N 1
ATOM 1254 C CA . GLY A 1 165 ? -0.956 0.351 -2.061 1.00 94.69 165 GLY A CA 1
ATOM 1255 C C . GLY A 1 165 ? -0.504 -0.857 -2.872 1.00 94.69 165 GLY A C 1
ATOM 1256 O O . GLY A 1 165 ? 0.667 -1.228 -2.763 1.00 94.69 165 GLY A O 1
ATOM 1257 N N . ASN A 1 166 ? -1.364 -1.471 -3.695 1.00 96.69 166 ASN A N 1
ATOM 1258 C CA . ASN A 1 166 ? -0.933 -2.497 -4.646 1.00 96.69 166 ASN A CA 1
ATOM 1259 C C . ASN A 1 166 ? -0.158 -1.877 -5.818 1.00 96.69 166 ASN A C 1
ATOM 1261 O O . ASN A 1 166 ? -0.503 -0.817 -6.330 1.00 96.69 166 ASN A O 1
ATOM 1265 N N . CYS A 1 167 ? 0.900 -2.548 -6.258 1.00 97.62 167 CYS A N 1
ATOM 1266 C CA . CYS A 1 167 ? 1.628 -2.213 -7.472 1.00 97.62 167 CYS A CA 1
ATOM 1267 C C . CYS A 1 167 ? 1.672 -3.429 -8.389 1.00 97.62 167 CYS A C 1
ATOM 1269 O O . CYS A 1 167 ? 2.005 -4.532 -7.946 1.00 97.62 167 CYS A O 1
ATOM 1271 N N . THR A 1 168 ? 1.355 -3.221 -9.663 1.00 98.12 168 THR A N 1
ATOM 1272 C CA . THR A 1 168 ? 1.435 -4.255 -10.696 1.00 98.12 168 THR A CA 1
ATOM 1273 C C . THR A 1 168 ? 2.356 -3.777 -11.807 1.00 98.12 168 THR A C 1
ATOM 1275 O O . THR A 1 168 ? 2.105 -2.733 -12.393 1.00 98.12 168 THR A O 1
ATOM 1278 N N . LEU A 1 169 ? 3.404 -4.548 -12.089 1.00 98.38 169 LEU A N 1
ATOM 1279 C CA . LEU A 1 169 ? 4.303 -4.364 -13.224 1.00 98.38 169 LEU A CA 1
ATOM 1280 C C . LEU A 1 169 ? 4.057 -5.491 -14.226 1.00 98.38 169 LEU A C 1
ATOM 1282 O O . LEU A 1 169 ? 4.274 -6.661 -13.904 1.00 98.38 169 LEU A O 1
ATOM 1286 N N . ASN A 1 170 ? 3.645 -5.139 -15.435 1.00 98.38 170 ASN A N 1
ATOM 1287 C CA . ASN A 1 170 ? 3.506 -6.057 -16.554 1.00 98.38 170 ASN A CA 1
ATOM 1288 C C . ASN A 1 170 ? 4.614 -5.782 -17.569 1.00 98.38 170 ASN A C 1
ATOM 1290 O O . ASN A 1 170 ? 4.878 -4.630 -17.901 1.00 98.38 170 ASN A O 1
ATOM 1294 N N . TYR A 1 171 ? 5.287 -6.820 -18.060 1.00 97.69 171 TYR A N 1
ATOM 1295 C CA . TYR A 1 171 ? 6.351 -6.643 -19.046 1.00 97.69 171 TYR A CA 1
ATOM 1296 C C . TYR A 1 171 ? 6.631 -7.913 -19.848 1.00 97.69 171 TYR A C 1
ATOM 1298 O O . TYR A 1 171 ? 6.466 -9.037 -19.362 1.00 97.69 171 TYR A O 1
ATOM 1306 N N . TYR A 1 172 ? 7.117 -7.738 -21.071 1.00 96.75 172 TYR A N 1
ATOM 1307 C CA . TYR A 1 172 ? 7.700 -8.822 -21.856 1.00 96.75 172 TYR A CA 1
ATOM 1308 C C . TYR A 1 172 ? 9.224 -8.827 -21.684 1.00 96.75 172 TYR A C 1
ATOM 1310 O O . TYR A 1 172 ? 9.868 -7.780 -21.708 1.00 96.75 172 TYR A O 1
ATOM 1318 N N . GLU A 1 173 ? 9.824 -10.004 -21.497 1.00 94.00 173 GLU A N 1
ATOM 1319 C CA . GLU A 1 173 ? 11.284 -10.113 -21.369 1.00 94.00 173 GLU A CA 1
ATOM 1320 C C . GLU A 1 173 ? 11.974 -9.796 -22.695 1.00 94.00 173 GLU A C 1
ATOM 1322 O O . GLU A 1 173 ? 11.602 -10.329 -23.741 1.00 94.00 173 GLU A O 1
ATOM 1327 N N . ARG A 1 174 ? 13.011 -8.959 -22.666 1.00 91.38 174 ARG A N 1
ATOM 1328 C CA . ARG A 1 174 ? 13.780 -8.636 -23.870 1.00 91.38 174 ARG A CA 1
ATOM 1329 C C . ARG A 1 174 ? 14.789 -9.752 -24.136 1.00 91.38 174 ARG A C 1
ATOM 1331 O O . ARG A 1 174 ? 15.721 -9.944 -23.363 1.00 91.38 174 ARG A O 1
ATOM 1338 N N . ILE A 1 175 ? 14.613 -10.478 -25.239 1.00 90.62 175 ILE A N 1
ATOM 1339 C CA . ILE A 1 175 ? 15.503 -11.581 -25.640 1.00 90.62 175 ILE A CA 1
ATOM 1340 C C . ILE A 1 175 ? 16.755 -11.031 -26.336 1.00 90.62 175 ILE A C 1
ATOM 1342 O O . ILE A 1 175 ? 17.854 -11.546 -26.146 1.00 90.62 175 ILE A O 1
ATOM 1346 N N . ASN A 1 176 ? 16.587 -9.999 -27.167 1.00 89.31 176 ASN A N 1
ATOM 1347 C CA . ASN A 1 176 ? 17.668 -9.307 -27.872 1.00 89.31 176 ASN A CA 1
ATOM 1348 C C . ASN A 1 176 ? 17.247 -7.874 -28.244 1.00 89.31 176 ASN A C 1
ATOM 1350 O O . ASN A 1 176 ? 16.186 -7.398 -27.840 1.00 89.31 176 ASN A O 1
ATOM 1354 N N . ASP A 1 177 ? 18.062 -7.188 -29.046 1.00 82.81 177 ASP A N 1
ATOM 1355 C CA . ASP A 1 177 ? 17.884 -5.771 -29.367 1.00 82.81 177 ASP A CA 1
ATOM 1356 C C . ASP A 1 177 ? 16.528 -5.405 -29.989 1.00 82.81 177 ASP A C 1
ATOM 1358 O O . ASP A 1 177 ? 16.104 -4.259 -29.853 1.00 82.81 177 ASP A O 1
ATOM 1362 N N . SER A 1 178 ? 15.819 -6.334 -30.631 1.00 87.81 178 SER A N 1
ATOM 1363 C CA . SER A 1 178 ? 14.523 -6.044 -31.272 1.00 87.81 178 SER A CA 1
ATOM 1364 C C . SER A 1 178 ? 13.448 -7.096 -31.008 1.00 87.81 178 SER A C 1
ATOM 1366 O O . SER A 1 178 ? 12.367 -7.018 -31.583 1.00 87.81 178 SER A O 1
ATOM 1368 N N . THR A 1 179 ? 13.735 -8.094 -30.170 1.00 92.31 179 THR A N 1
ATOM 1369 C CA . THR A 1 179 ? 12.831 -9.223 -29.930 1.00 92.31 179 THR A CA 1
ATOM 1370 C C . THR A 1 179 ? 12.504 -9.339 -28.454 1.00 92.31 179 THR A C 1
ATOM 1372 O O . THR A 1 179 ? 13.400 -9.448 -27.613 1.00 92.31 179 THR A O 1
ATOM 1375 N N . PHE A 1 180 ? 11.210 -9.405 -28.168 1.00 94.50 180 PHE A N 1
ATOM 1376 C CA . PHE A 1 180 ? 10.669 -9.690 -26.849 1.00 94.50 180 PHE A CA 1
ATOM 1377 C C . PHE A 1 180 ? 10.115 -11.113 -26.796 1.00 94.50 180 PHE A C 1
ATOM 1379 O O . PHE A 1 180 ? 9.705 -11.686 -27.809 1.00 94.50 180 PHE A O 1
ATOM 1386 N N . ALA A 1 181 ? 10.124 -11.698 -25.605 1.00 94.00 181 ALA A N 1
ATOM 1387 C CA . ALA A 1 181 ? 9.475 -12.964 -25.338 1.00 94.00 181 ALA A CA 1
ATOM 1388 C C . ALA A 1 181 ? 7.963 -12.836 -25.573 1.00 94.00 181 ALA A C 1
ATOM 1390 O O . ALA A 1 181 ? 7.390 -11.785 -25.301 1.00 94.00 181 ALA A O 1
ATOM 1391 N N . PRO A 1 182 ? 7.289 -13.899 -26.040 1.00 92.81 182 PRO A N 1
ATOM 1392 C CA . PRO A 1 182 ? 5.853 -13.850 -26.308 1.00 92.81 182 PRO A CA 1
ATOM 1393 C C . PRO A 1 182 ? 5.001 -13.882 -25.032 1.00 92.81 182 PRO A C 1
ATOM 1395 O O . PRO A 1 182 ? 3.800 -13.635 -25.089 1.00 92.81 182 PRO A O 1
ATOM 1398 N N . GLN A 1 183 ? 5.593 -14.237 -23.889 1.00 96.00 183 GLN A N 1
ATOM 1399 C CA . GLN A 1 183 ? 4.882 -14.374 -22.625 1.00 96.00 183 GLN A CA 1
ATOM 1400 C C . GLN A 1 183 ? 4.983 -13.089 -21.806 1.00 96.00 183 GLN A C 1
ATOM 1402 O O . GLN A 1 183 ? 6.084 -12.626 -21.501 1.00 96.00 183 GLN A O 1
ATOM 1407 N N . LEU A 1 184 ? 3.822 -12.560 -21.419 1.00 96.75 184 LEU A N 1
ATOM 1408 C CA . LEU A 1 184 ? 3.722 -11.465 -20.466 1.00 96.75 184 LEU A CA 1
ATOM 1409 C C . LEU A 1 184 ? 4.082 -11.967 -19.066 1.00 96.75 184 LEU A C 1
ATOM 1411 O O . LEU A 1 184 ? 3.526 -12.961 -18.590 1.00 96.75 184 LEU A O 1
ATOM 1415 N N . ASN A 1 185 ? 4.978 -11.251 -18.401 1.00 97.44 185 ASN A N 1
ATOM 1416 C CA . ASN A 1 185 ? 5.271 -11.430 -16.989 1.00 97.44 185 ASN A CA 1
ATOM 1417 C C . ASN A 1 185 ? 4.509 -10.382 -16.184 1.00 97.44 185 ASN A C 1
ATOM 1419 O O . ASN A 1 185 ? 4.476 -9.215 -16.566 1.00 97.44 185 ASN A O 1
ATOM 1423 N N . THR A 1 186 ? 3.949 -10.796 -15.049 1.00 97.50 186 THR A N 1
ATOM 1424 C CA . THR A 1 186 ? 3.296 -9.899 -14.093 1.00 97.50 186 THR A CA 1
ATOM 1425 C C . THR A 1 186 ? 3.987 -10.027 -12.748 1.00 97.50 186 THR A C 1
ATOM 1427 O O . THR A 1 186 ? 4.000 -11.104 -12.148 1.00 97.50 186 THR A O 1
ATOM 1430 N N . LEU A 1 187 ? 4.523 -8.917 -12.253 1.00 97.38 187 LEU A N 1
ATOM 1431 C CA . LEU A 1 187 ? 5.096 -8.806 -10.925 1.00 97.38 187 LEU A CA 1
ATOM 1432 C C . LEU A 1 187 ? 4.207 -7.925 -10.048 1.00 97.38 187 LEU A C 1
ATOM 1434 O O . LEU A 1 187 ? 3.748 -6.869 -10.473 1.00 97.38 187 LEU A O 1
ATOM 1438 N N . ARG A 1 188 ? 3.961 -8.369 -8.813 1.00 97.81 188 ARG A N 1
ATOM 1439 C CA . ARG A 1 188 ? 3.137 -7.648 -7.839 1.00 97.81 188 ARG A CA 1
ATOM 1440 C C . ARG A 1 188 ? 3.967 -7.191 -6.657 1.00 97.81 188 ARG A C 1
ATOM 1442 O O . ARG A 1 188 ? 4.854 -7.917 -6.201 1.00 97.81 188 ARG A O 1
ATOM 1449 N N . GLY A 1 189 ? 3.658 -6.012 -6.146 1.00 97.44 189 GLY A N 1
ATOM 1450 C CA . GLY A 1 189 ? 4.337 -5.413 -5.008 1.00 97.44 189 GLY A CA 1
ATOM 1451 C C . GLY A 1 189 ? 3.413 -4.531 -4.185 1.00 97.44 189 GLY A C 1
ATOM 1452 O O . GLY A 1 189 ? 2.263 -4.300 -4.544 1.00 97.44 189 GLY A O 1
ATOM 1453 N N . SER A 1 190 ? 3.928 -4.059 -3.059 1.00 97.38 190 SER A N 1
ATOM 1454 C CA . SER A 1 190 ? 3.335 -2.960 -2.305 1.00 97.38 190 SER A CA 1
ATOM 1455 C C . SER A 1 190 ? 4.190 -1.729 -2.521 1.00 97.38 190 SER A C 1
ATOM 1457 O O . SER A 1 190 ? 5.409 -1.827 -2.408 1.00 97.38 190 SER A O 1
ATOM 1459 N N . TRP A 1 191 ? 3.594 -0.592 -2.849 1.00 97.00 191 TRP A N 1
ATOM 1460 C CA . TRP A 1 191 ? 4.356 0.614 -3.171 1.00 97.00 191 TRP A CA 1
ATOM 1461 C C . TRP A 1 191 ? 4.15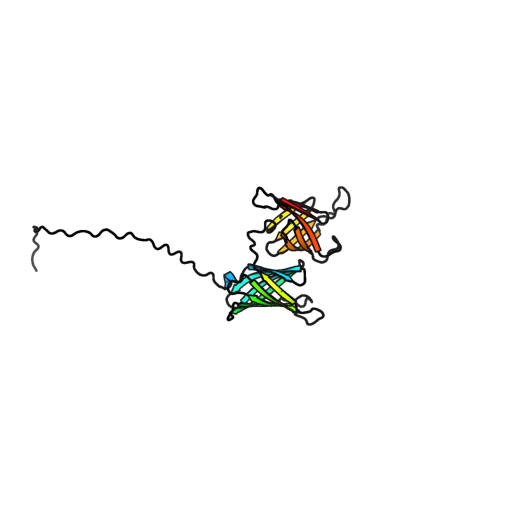6 1.711 -2.141 1.00 97.00 191 TRP A C 1
ATOM 1463 O O . TRP A 1 191 ? 3.268 1.621 -1.305 1.00 97.00 191 TRP A O 1
ATOM 1473 N N . LYS A 1 192 ? 5.007 2.734 -2.197 1.00 95.12 192 LYS A N 1
ATOM 1474 C CA . LYS A 1 192 ? 4.866 3.972 -1.435 1.00 95.12 192 LYS A CA 1
ATOM 1475 C C . LYS A 1 192 ? 5.538 5.123 -2.178 1.00 95.12 192 LYS A C 1
ATOM 1477 O O . LYS A 1 192 ? 6.688 4.992 -2.605 1.00 95.12 192 LYS A O 1
ATOM 1482 N N . ASN A 1 193 ? 4.856 6.262 -2.264 1.00 93.12 193 ASN A N 1
ATOM 1483 C CA . ASN A 1 193 ? 5.472 7.535 -2.619 1.00 93.12 193 ASN A CA 1
ATOM 1484 C C . ASN A 1 193 ? 6.230 8.087 -1.400 1.00 93.12 193 ASN A C 1
ATOM 1486 O O . ASN A 1 193 ? 5.638 8.345 -0.350 1.00 93.12 193 ASN A O 1
ATOM 1490 N N . ASN A 1 194 ? 7.549 8.241 -1.504 1.00 91.06 194 ASN A N 1
ATOM 1491 C CA . ASN A 1 194 ? 8.374 8.771 -0.413 1.00 91.06 194 ASN A CA 1
ATOM 1492 C C . ASN A 1 194 ? 8.567 10.291 -0.500 1.00 91.06 194 ASN A C 1
ATOM 1494 O O . ASN A 1 194 ? 9.346 10.854 0.273 1.00 91.06 194 ASN A O 1
ATOM 1498 N N . GLY A 1 195 ? 7.886 10.953 -1.441 1.00 87.12 195 GLY A N 1
ATOM 1499 C CA . GLY A 1 195 ? 8.192 12.323 -1.824 1.00 87.12 195 GLY A CA 1
ATOM 1500 C C . GLY A 1 195 ? 9.559 12.419 -2.503 1.00 87.12 195 GLY A C 1
ATOM 1501 O O . GLY A 1 195 ? 10.196 11.410 -2.815 1.00 87.12 195 GLY A O 1
ATOM 1502 N N . ASN A 1 196 ? 10.016 13.651 -2.745 1.00 88.19 196 ASN A N 1
ATOM 1503 C CA . ASN A 1 196 ? 11.313 13.934 -3.374 1.00 88.19 196 ASN A CA 1
ATOM 1504 C C . ASN A 1 196 ? 11.557 13.115 -4.649 1.00 88.19 196 ASN A C 1
ATOM 1506 O O . ASN A 1 196 ? 12.672 12.648 -4.876 1.00 88.19 196 ASN A O 1
ATOM 1510 N N . ASN A 1 197 ? 10.511 12.910 -5.451 1.00 94.00 197 ASN A N 1
ATOM 1511 C CA . ASN A 1 197 ? 10.606 12.195 -6.717 1.00 94.00 197 ASN A CA 1
ATOM 1512 C C . ASN A 1 197 ? 11.025 10.726 -6.576 1.00 94.00 197 ASN A C 1
ATOM 1514 O O . ASN A 1 197 ? 11.580 10.158 -7.509 1.00 94.00 197 ASN A O 1
ATOM 1518 N N . LYS A 1 198 ? 10.759 10.091 -5.426 1.00 96.19 198 LYS A N 1
ATOM 1519 C CA . LYS A 1 198 ? 11.108 8.688 -5.178 1.00 96.19 198 LYS A CA 1
ATOM 1520 C C . LYS A 1 198 ? 9.888 7.842 -4.842 1.00 96.19 198 LYS A C 1
ATOM 1522 O O . LYS A 1 198 ? 9.209 8.071 -3.841 1.00 96.19 198 LYS A O 1
ATOM 1527 N N . ILE A 1 199 ? 9.696 6.781 -5.615 1.00 97.00 199 ILE A N 1
ATOM 1528 C CA . ILE A 1 199 ? 8.719 5.724 -5.344 1.00 97.00 199 ILE A CA 1
ATOM 1529 C C . ILE A 1 199 ? 9.484 4.471 -4.934 1.00 97.00 199 ILE A C 1
ATOM 1531 O O . ILE A 1 199 ? 10.448 4.091 -5.593 1.00 97.00 199 ILE A O 1
ATOM 1535 N N . THR A 1 200 ? 9.072 3.813 -3.857 1.00 97.38 200 THR A N 1
ATOM 1536 C CA . THR A 1 200 ? 9.598 2.489 -3.495 1.00 97.38 200 THR A CA 1
ATOM 1537 C C . THR A 1 200 ? 8.546 1.426 -3.712 1.00 97.38 200 THR A C 1
ATOM 1539 O O . THR A 1 200 ? 7.373 1.669 -3.434 1.00 97.38 200 THR A O 1
ATOM 1542 N N . VAL A 1 201 ? 8.972 0.244 -4.147 1.00 98.12 201 VAL A N 1
ATOM 1543 C CA . VAL A 1 201 ? 8.107 -0.928 -4.278 1.00 98.12 201 VAL A CA 1
ATOM 1544 C C . VAL A 1 201 ? 8.750 -2.128 -3.600 1.00 98.12 201 VAL A C 1
ATOM 1546 O O . VAL A 1 201 ? 9.893 -2.466 -3.899 1.00 98.12 201 VAL A O 1
ATOM 1549 N N . ASP A 1 202 ? 8.003 -2.780 -2.716 1.00 97.94 202 ASP A N 1
ATOM 1550 C CA . ASP A 1 202 ? 8.332 -4.057 -2.098 1.00 97.94 202 ASP A CA 1
ATOM 1551 C C . ASP A 1 202 ? 7.611 -5.191 -2.832 1.00 97.94 202 ASP A C 1
ATOM 1553 O O . ASP A 1 202 ? 6.401 -5.389 -2.702 1.00 97.94 202 ASP A O 1
ATOM 1557 N N . TRP A 1 203 ? 8.366 -5.945 -3.617 1.00 97.19 203 TRP A N 1
ATOM 1558 C CA . TRP A 1 203 ? 7.875 -6.983 -4.508 1.00 97.19 203 TRP A CA 1
ATOM 1559 C C . TRP A 1 203 ? 7.642 -8.325 -3.813 1.00 97.19 203 TRP A C 1
ATOM 1561 O O . TRP A 1 203 ? 8.327 -8.716 -2.857 1.00 97.19 203 TRP A O 1
ATOM 1571 N N . GLN A 1 204 ? 6.753 -9.108 -4.416 1.00 95.62 204 GLN A N 1
ATOM 1572 C CA . GLN A 1 204 ? 6.755 -10.558 -4.272 1.00 95.62 204 GLN A CA 1
ATOM 1573 C C . GLN A 1 204 ? 8.118 -11.155 -4.702 1.00 95.62 204 GLN A C 1
ATOM 1575 O O . GLN A 1 204 ? 8.883 -10.514 -5.437 1.00 95.62 204 GLN A O 1
ATOM 1580 N N . PRO A 1 205 ? 8.463 -12.381 -4.248 1.00 94.81 205 PRO A N 1
ATOM 1581 C CA . PRO A 1 205 ? 9.654 -13.076 -4.735 1.00 94.81 205 PRO A CA 1
ATOM 1582 C C . PRO A 1 205 ? 9.676 -13.105 -6.269 1.00 94.81 205 PRO A C 1
ATOM 1584 O O . PRO A 1 205 ? 8.694 -13.510 -6.885 1.00 94.81 205 PRO A O 1
ATOM 1587 N N . ASN A 1 206 ? 10.781 -12.671 -6.874 1.00 94.31 206 ASN A N 1
ATOM 1588 C CA . ASN A 1 206 ? 10.911 -12.571 -8.324 1.00 94.31 206 ASN A CA 1
ATOM 1589 C C . ASN A 1 206 ? 12.359 -12.788 -8.767 1.00 94.31 206 ASN A C 1
ATOM 1591 O O . ASN A 1 206 ? 13.297 -12.439 -8.049 1.00 94.31 206 ASN A O 1
ATOM 1595 N N . GLU A 1 207 ? 12.522 -13.360 -9.956 1.00 92.50 207 GLU A N 1
ATOM 1596 C CA . GLU A 1 207 ? 13.835 -13.594 -10.565 1.00 92.50 207 GLU A CA 1
ATOM 1597 C C . GLU A 1 207 ? 14.344 -12.356 -11.310 1.00 92.50 207 GLU A C 1
ATOM 1599 O O . GLU A 1 207 ? 15.551 -12.133 -11.365 1.00 92.50 207 GLU A O 1
ATOM 1604 N N . ARG A 1 208 ? 13.428 -11.513 -11.809 1.00 93.12 208 ARG A N 1
ATOM 1605 C CA . ARG A 1 208 ? 13.726 -10.331 -12.629 1.00 93.12 208 ARG A CA 1
ATOM 1606 C C . ARG A 1 208 ? 14.739 -9.392 -11.987 1.00 93.12 208 ARG A C 1
ATOM 1608 O O . ARG A 1 208 ? 15.696 -8.987 -12.638 1.00 93.12 208 ARG A O 1
ATOM 1615 N N . PHE A 1 209 ? 14.515 -9.026 -10.729 1.00 94.31 209 PHE A N 1
ATOM 1616 C CA . PHE A 1 209 ? 15.366 -8.066 -10.029 1.00 94.31 209 PHE A CA 1
ATOM 1617 C C . PHE A 1 209 ? 16.405 -8.740 -9.133 1.00 94.31 209 PHE A C 1
ATOM 1619 O O . PHE A 1 209 ? 17.326 -8.079 -8.657 1.00 94.31 209 PHE A O 1
ATOM 1626 N N . GLY A 1 210 ? 16.248 -10.036 -8.836 1.00 93.19 210 GLY A N 1
ATOM 1627 C CA . GLY A 1 210 ? 17.082 -10.747 -7.857 1.00 93.19 210 GLY A CA 1
ATOM 1628 C C . GLY A 1 210 ? 16.981 -10.190 -6.425 1.00 93.19 210 GLY A C 1
ATOM 1629 O O . GLY A 1 210 ? 17.755 -10.572 -5.549 1.00 93.19 210 GLY A O 1
ATOM 1630 N N . LYS A 1 211 ? 16.032 -9.282 -6.174 1.00 95.12 211 LYS A N 1
ATOM 1631 C CA . LYS A 1 211 ? 15.772 -8.606 -4.899 1.00 95.12 211 LYS A CA 1
ATOM 1632 C C . LYS A 1 211 ? 14.275 -8.330 -4.752 1.00 95.12 211 LYS A C 1
ATOM 1634 O O . LYS A 1 211 ? 13.508 -8.418 -5.709 1.00 95.12 211 LYS A O 1
ATOM 1639 N N . ARG A 1 212 ? 13.857 -8.001 -3.528 1.00 95.19 212 ARG A N 1
ATOM 1640 C CA . ARG A 1 212 ? 12.443 -7.765 -3.186 1.00 95.19 212 ARG A CA 1
ATOM 1641 C C . ARG A 1 212 ? 12.074 -6.301 -3.022 1.00 95.19 212 ARG A C 1
ATOM 1643 O O . ARG A 1 212 ? 10.946 -6.028 -2.651 1.00 95.19 212 ARG A O 1
ATOM 1650 N N . ASN A 1 213 ? 12.990 -5.377 -3.273 1.00 96.44 213 ASN A N 1
ATOM 1651 C CA . ASN A 1 213 ? 12.690 -3.959 -3.224 1.00 96.44 213 ASN A CA 1
ATOM 1652 C C . ASN A 1 213 ? 13.295 -3.228 -4.416 1.00 96.44 213 ASN A C 1
ATOM 1654 O O . ASN A 1 213 ? 14.354 -3.599 -4.927 1.00 96.44 213 ASN A O 1
ATOM 1658 N N . SER A 1 214 ? 12.601 -2.185 -4.839 1.00 97.50 214 SER A N 1
ATOM 1659 C CA . SER A 1 214 ? 13.025 -1.299 -5.910 1.00 97.50 214 SER A CA 1
ATOM 1660 C C . SER A 1 214 ? 12.733 0.138 -5.545 1.00 97.50 214 SER A C 1
ATOM 1662 O O . SER A 1 214 ? 11.782 0.422 -4.816 1.00 97.50 214 SER A O 1
ATOM 1664 N N . THR A 1 215 ? 13.545 1.032 -6.093 1.00 97.56 215 THR A N 1
ATOM 1665 C CA . THR A 1 215 ? 13.329 2.472 -6.014 1.00 97.56 215 THR A CA 1
ATOM 1666 C C . THR A 1 215 ? 13.273 3.016 -7.429 1.00 97.56 215 THR A C 1
ATOM 1668 O O . THR A 1 215 ? 14.196 2.786 -8.210 1.00 97.56 215 THR A O 1
ATOM 1671 N N . PHE A 1 216 ? 12.208 3.744 -7.730 1.00 98.12 216 PHE A N 1
ATOM 1672 C CA . PHE A 1 216 ? 11.994 4.437 -8.989 1.00 98.12 216 PHE A CA 1
ATOM 1673 C C . PHE A 1 216 ? 12.093 5.945 -8.776 1.00 98.12 216 PHE A C 1
ATOM 1675 O O . PHE A 1 216 ? 11.716 6.471 -7.723 1.00 98.12 216 PHE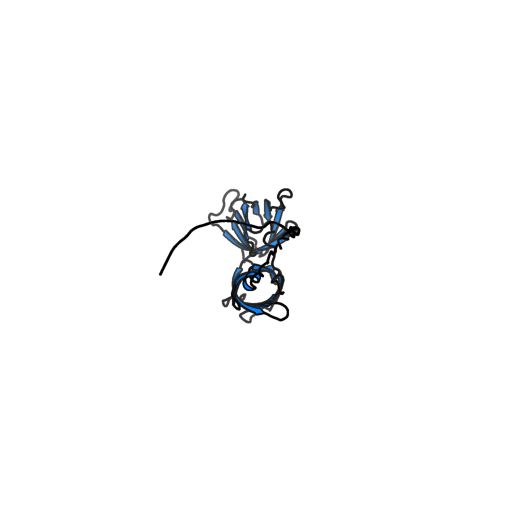 A O 1
ATOM 1682 N N . ASP A 1 217 ? 12.604 6.621 -9.793 1.00 97.81 217 ASP A N 1
ATOM 1683 C CA . ASP A 1 217 ? 12.610 8.067 -9.934 1.00 97.81 217 ASP A CA 1
ATOM 1684 C C . ASP A 1 217 ? 11.336 8.512 -10.655 1.00 97.81 217 ASP A C 1
ATOM 1686 O O . ASP A 1 217 ? 11.058 8.054 -11.760 1.00 97.81 217 ASP A O 1
ATOM 1690 N N . ALA A 1 218 ? 10.562 9.394 -10.028 1.00 96.50 218 ALA A N 1
ATOM 1691 C CA . ALA A 1 218 ? 9.347 9.974 -10.585 1.00 96.50 218 ALA A CA 1
ATOM 1692 C C . ALA A 1 218 ? 9.615 11.393 -11.101 1.00 96.50 218 ALA A C 1
ATOM 1694 O O . ALA A 1 218 ? 10.235 12.210 -10.423 1.00 96.50 218 ALA A O 1
ATOM 1695 N N . THR A 1 219 ? 9.118 11.713 -12.287 1.00 95.31 219 THR A N 1
ATOM 1696 C CA . THR A 1 219 ? 9.143 13.071 -12.837 1.00 95.31 219 THR A CA 1
ATOM 1697 C C . THR A 1 219 ? 7.762 13.686 -12.684 1.00 95.31 219 THR A C 1
ATOM 1699 O O . THR A 1 219 ? 6.759 13.030 -12.964 1.00 95.31 219 THR A O 1
ATOM 1702 N N . PHE A 1 220 ? 7.714 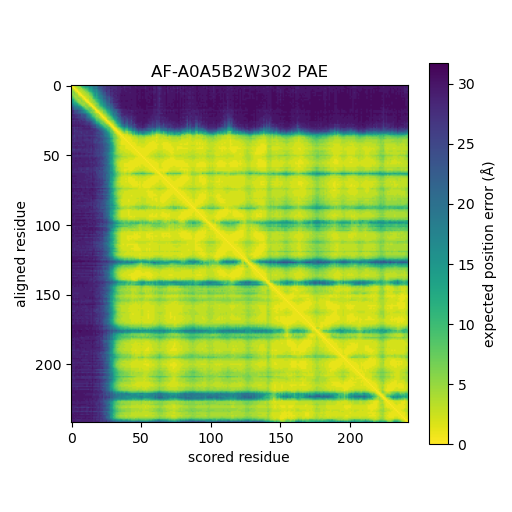14.937 -12.234 1.00 91.69 220 PHE A N 1
ATOM 1703 C CA . PHE A 1 220 ? 6.478 15.697 -12.079 1.00 91.69 220 PHE A CA 1
ATOM 1704 C C . PHE A 1 220 ? 6.530 16.957 -12.928 1.00 91.69 220 PHE A C 1
ATOM 1706 O O . PHE A 1 220 ? 7.576 17.609 -13.001 1.00 91.69 220 PHE A O 1
ATOM 1713 N N . ASP A 1 221 ? 5.401 17.300 -13.537 1.00 86.88 221 ASP A N 1
ATOM 1714 C CA . ASP A 1 221 ? 5.231 18.588 -14.196 1.00 86.88 221 ASP A CA 1
ATOM 1715 C C . ASP A 1 221 ? 4.895 19.661 -13.151 1.00 86.88 221 ASP A C 1
ATOM 1717 O O . ASP A 1 221 ? 3.924 19.547 -12.395 1.00 86.88 221 ASP A O 1
ATOM 1721 N N . ALA A 1 222 ? 5.727 20.700 -13.086 1.00 76.00 222 ALA A N 1
ATOM 1722 C CA . ALA A 1 222 ? 5.533 21.817 -12.169 1.00 76.00 222 ALA A CA 1
ATOM 1723 C C . ALA A 1 222 ? 4.355 22.716 -12.584 1.00 76.00 222 ALA A C 1
ATOM 1725 O O . ALA A 1 222 ? 3.772 23.379 -11.723 1.00 76.00 222 ALA A O 1
ATOM 1726 N N . ASP A 1 223 ? 3.995 22.720 -13.870 1.00 77.25 223 ASP A N 1
ATOM 1727 C CA . ASP A 1 223 ? 2.966 23.597 -14.425 1.00 77.25 223 ASP A CA 1
ATOM 1728 C C . ASP A 1 223 ? 1.554 22.983 -14.313 1.00 77.25 223 ASP A C 1
ATOM 1730 O O . ASP A 1 223 ? 0.569 23.723 -14.253 1.00 77.25 223 ASP A O 1
ATOM 1734 N N . ASP A 1 224 ? 1.437 21.652 -14.184 1.00 66.94 224 ASP A N 1
ATOM 1735 C CA . ASP A 1 224 ? 0.158 20.927 -14.078 1.00 66.94 224 ASP A CA 1
ATOM 1736 C C . ASP A 1 224 ? -0.081 20.316 -12.689 1.00 66.94 224 ASP A C 1
ATOM 1738 O O . ASP A 1 224 ? -0.217 19.106 -12.507 1.00 66.94 224 ASP A O 1
ATOM 1742 N N . LYS A 1 225 ? -0.098 21.175 -11.662 1.00 66.25 225 LYS A N 1
ATOM 1743 C CA . LYS A 1 225 ? -0.454 20.810 -10.273 1.00 66.25 225 LYS A CA 1
ATOM 1744 C C . LYS A 1 225 ? 0.367 19.651 -9.677 1.00 66.25 225 LYS A C 1
ATOM 1746 O O . LYS A 1 225 ? -0.079 19.029 -8.715 1.00 66.25 225 LYS A O 1
ATOM 1751 N N . GLY A 1 226 ? 1.563 19.380 -10.201 1.00 79.56 226 GLY A N 1
ATOM 1752 C CA . GLY A 1 226 ? 2.405 18.280 -9.739 1.00 79.56 226 GLY A CA 1
ATOM 1753 C C . GLY A 1 226 ? 1.988 16.908 -10.270 1.00 79.56 226 GLY A C 1
ATOM 1754 O O . GLY A 1 226 ? 2.259 15.916 -9.599 1.00 79.56 226 GLY A O 1
ATOM 1755 N N . PHE A 1 227 ? 1.337 16.827 -11.435 1.00 87.00 227 PHE A N 1
ATOM 1756 C CA . PHE A 1 227 ? 1.031 15.553 -12.090 1.00 87.00 227 PHE A CA 1
ATOM 1757 C C . PHE A 1 227 ? 2.311 14.765 -12.411 1.00 87.00 227 PHE A C 1
ATOM 1759 O O . PHE A 1 227 ? 3.314 15.334 -12.850 1.00 87.00 227 PHE A O 1
ATOM 1766 N N . CYS A 1 228 ? 2.292 13.449 -12.184 1.00 92.31 228 CYS A N 1
ATOM 1767 C CA . CYS A 1 228 ? 3.428 12.585 -12.493 1.00 92.31 228 CYS A CA 1
ATOM 1768 C C . CYS A 1 228 ? 3.456 12.270 -13.988 1.00 92.31 228 CYS A C 1
ATOM 1770 O O . CYS A 1 228 ? 2.539 11.641 -14.502 1.00 92.31 228 CYS A O 1
ATOM 1772 N N . THR A 1 229 ? 4.512 12.674 -14.687 1.00 94.31 229 THR A N 1
ATOM 1773 C CA . THR A 1 229 ? 4.629 12.504 -16.143 1.00 94.31 229 THR A CA 1
ATOM 1774 C C . THR A 1 229 ? 5.465 11.298 -16.548 1.00 94.31 229 THR A C 1
ATOM 1776 O O . THR A 1 229 ? 5.284 10.778 -17.649 1.00 94.31 229 THR A O 1
ATOM 1779 N N . GLY A 1 230 ? 6.344 10.812 -15.671 1.00 95.75 230 GLY A N 1
ATOM 1780 C CA . GLY A 1 230 ? 7.176 9.654 -15.976 1.00 95.75 230 GLY A CA 1
ATOM 1781 C C . GLY A 1 230 ? 7.802 9.003 -14.754 1.00 95.75 230 GLY A C 1
ATOM 1782 O O . GLY A 1 230 ? 7.948 9.629 -13.704 1.00 95.75 230 GLY A O 1
ATOM 1783 N N . ILE A 1 231 ? 8.163 7.732 -14.900 1.00 97.50 231 ILE A N 1
ATOM 1784 C CA . ILE A 1 231 ? 8.729 6.889 -13.845 1.00 97.50 231 ILE A CA 1
ATOM 1785 C C . ILE A 1 231 ? 9.866 6.063 -14.446 1.00 97.50 231 ILE A C 1
ATOM 1787 O O . ILE A 1 231 ? 9.665 5.357 -15.428 1.00 97.50 231 ILE A O 1
ATOM 1791 N N . VAL A 1 232 ? 11.055 6.120 -13.847 1.00 98.19 232 VAL A N 1
ATOM 1792 C CA . VAL A 1 232 ? 12.257 5.436 -14.348 1.00 98.19 232 VAL A CA 1
ATOM 1793 C C . VAL A 1 232 ? 12.917 4.638 -13.230 1.00 98.19 232 VAL A C 1
ATOM 1795 O O . VAL A 1 232 ? 13.084 5.125 -12.113 1.00 98.19 232 VAL A O 1
ATOM 1798 N N . GLY A 1 233 ? 13.319 3.402 -13.509 1.00 97.31 233 GLY A N 1
ATOM 1799 C CA . GLY A 1 233 ? 14.018 2.566 -12.533 1.00 97.31 233 GLY A CA 1
ATOM 1800 C C . GLY A 1 233 ? 14.061 1.099 -12.932 1.00 97.31 233 GLY A C 1
ATOM 1801 O O . GLY A 1 233 ? 13.253 0.632 -13.725 1.00 97.31 233 GLY A O 1
ATOM 1802 N N . GLU A 1 234 ? 15.033 0.362 -12.389 1.00 95.62 234 GLU A N 1
ATOM 1803 C CA . GLU A 1 234 ? 15.184 -1.090 -12.609 1.00 95.62 234 GLU A CA 1
ATOM 1804 C C . GLU A 1 234 ? 15.233 -1.514 -14.093 1.00 95.62 234 GLU A C 1
ATOM 1806 O O . GLU A 1 234 ? 14.807 -2.609 -14.464 1.00 95.62 234 GLU A O 1
ATOM 1811 N N . GLY A 1 235 ? 15.758 -0.638 -14.956 1.00 94.69 235 GLY A N 1
ATOM 1812 C CA . GLY A 1 235 ? 15.837 -0.871 -16.401 1.00 94.69 235 GLY A CA 1
ATOM 1813 C C . GLY A 1 235 ? 14.535 -0.612 -17.164 1.00 94.69 235 GLY A C 1
ATOM 1814 O O . GLY A 1 235 ? 14.450 -1.001 -18.327 1.00 94.69 235 GLY A O 1
ATOM 1815 N N . PHE A 1 236 ? 13.553 0.034 -16.535 1.00 96.75 236 PHE A N 1
ATOM 1816 C CA . PHE A 1 236 ? 12.315 0.485 -17.160 1.00 96.75 236 PHE A CA 1
ATOM 1817 C C . PHE A 1 236 ? 12.234 2.011 -17.214 1.00 96.75 236 PHE A C 1
ATOM 1819 O O . PHE A 1 236 ? 12.768 2.706 -16.344 1.00 96.75 236 PHE A O 1
ATOM 1826 N N . ASP A 1 237 ? 11.536 2.497 -18.234 1.00 97.75 237 ASP A N 1
ATOM 1827 C CA . ASP A 1 237 ? 11.194 3.898 -18.455 1.00 97.75 237 ASP A CA 1
ATOM 1828 C C . ASP A 1 237 ? 9.719 3.946 -18.864 1.00 97.75 237 ASP A C 1
ATOM 1830 O O . ASP A 1 237 ? 9.326 3.340 -19.867 1.00 97.75 237 ASP A O 1
ATOM 1834 N N . PHE A 1 238 ? 8.901 4.586 -18.035 1.00 98.00 238 PHE A N 1
ATOM 1835 C CA . PHE A 1 238 ? 7.464 4.687 -18.213 1.00 98.00 238 PHE A CA 1
ATOM 1836 C C . PHE A 1 238 ? 7.049 6.148 -18.339 1.00 98.00 238 PHE A C 1
ATOM 1838 O O . PHE A 1 238 ? 7.532 7.014 -17.611 1.00 98.00 238 PHE A O 1
ATOM 1845 N N . SER A 1 239 ? 6.076 6.402 -19.204 1.00 97.00 239 SER A N 1
ATOM 1846 C CA . SER A 1 239 ? 5.392 7.688 -19.329 1.00 97.00 239 SER A CA 1
ATOM 1847 C C . SER A 1 239 ? 3.932 7.546 -18.914 1.00 97.00 239 SER A C 1
ATOM 1849 O O . SER A 1 239 ? 3.333 6.481 -19.090 1.00 97.00 239 SER A O 1
ATOM 1851 N N . ALA A 1 240 ? 3.356 8.609 -18.357 1.00 92.56 240 ALA A N 1
ATOM 1852 C CA . ALA A 1 240 ? 1.934 8.632 -18.036 1.00 92.56 240 ALA A CA 1
ATOM 1853 C C . ALA A 1 240 ? 1.092 8.424 -19.303 1.00 92.56 240 ALA A C 1
ATOM 1855 O O . ALA A 1 240 ? 1.382 8.997 -20.357 1.00 92.56 240 ALA A O 1
ATOM 1856 N N . VAL A 1 241 ? 0.048 7.603 -19.198 1.00 85.75 241 VAL A N 1
ATOM 1857 C CA . VAL A 1 241 ? -0.929 7.432 -20.275 1.00 85.75 241 VAL A CA 1
ATOM 1858 C C . VAL A 1 241 ? -1.970 8.543 -20.139 1.00 85.75 241 VAL A C 1
ATOM 1860 O O . VAL A 1 241 ? -2.752 8.534 -19.190 1.00 85.75 241 VAL A O 1
ATOM 1863 N N . LEU A 1 242 ? -1.929 9.517 -21.052 1.00 67.25 242 LEU A N 1
ATOM 1864 C CA . LEU A 1 242 ? -2.897 10.619 -21.148 1.00 67.25 242 LEU A CA 1
ATOM 1865 C C . LEU A 1 242 ? -4.177 10.201 -21.883 1.00 67.25 242 LEU A C 1
ATOM 1867 O O . LEU A 1 242 ? -4.070 9.423 -22.861 1.00 67.25 242 LEU A O 1
#

Nearest PDB structures (foldseek):
  3u9p-assembly2_D  TM=5.363E-01  e=5.220E-01  Mus musculus
  2fr2-assembly1_A  TM=5.494E-01  e=6.971E-01  Mycobacterium tuberculosis H37Rv
  3s26-assembly1_A  TM=4.336E-01  e=1.808E-01  Mus musculus
  4k19-assembly2_B  TM=5.331E-01  e=3.421E+00  Homo sapiens
  6z2c-assembly3_C  TM=4.652E-01  e=3.953E+00  Homo sapiens

Sequence (242 aa):
MKYAILVLLSALIGAGCFLPAAKPNVAADSTIVTPVPVEEQAKGTYTGDFAGAPIYITINYANGQHVAGYDIHKGLRRNLHGTLQQTANGWTMALSEPGDHPFDGRFQLAFDTGFHHATGKWAPQTRGTLQEKTFTLHKPDTDSDPVAGNIFSGDHCDIFFETDGNCTLNYYERINDSTFAPQLNTLRGSWKNNGNNKITVDWQPNERFGKRNSTFDATFDADDKGFCTGIVGEGFDFSAVL

Mean predicted aligned error: 10.09 Å

pLDDT: mean 86.79, std 17.36, range [33.38, 98.5]

Radius of gyration: 31.29 Å; Cα contacts (8 Å, |Δi|>4): 502; chains: 1; bounding box: 110×78×58 Å

Secondary structure (DSSP, 8-state):
------------------PPPPPP---------PPPPHHHHT-EEEEEESSSSEEEEEEEEEETTEEEEEEEETTEEEEEEEEEEEETTEEEEEEE--S--TT-EEEEEEE-TTSSEEEEEEEESS-SSPPPEEEEEE---GGG-SSTT-EEEETTEEEEE-TTSEEEEEEEEEEETTEEEEEEEEEEEEEEE-STTEEEEEEPS-SSSSSSEEEEEEEE-TTTTT-EEEEEETTEEEEE--

Foldseek 3Di:
DDDDDDDDDDDDDDDDDDDDDDDPPPPPPPPPPDDDDPFVLQAAWKWWDWPNWIKIWGWPGDDQFKTWTWMAALQDIFIWIWTWDADPFAIWTKIWGDDDPQPTWIKIWGAGNRRAKIWIWTDTPDDDPDDITIIMIGHDPLVQDLQAPFWWDFDQKIWHQHSRQKIKIWGFPDPDDPDTDPDIDIWIWGWDDPPPQKIKTQTDDDPLQNDRMWIWGWDFDPVPSGHTQWIDTSPTIIGTDD

Organism: NCBI:txid2607653